Protein AF-A0AA35WEV6-F1 (afdb_monomer_lite)

Radius of gyration: 26.67 Å; chains: 1; bounding box: 93×48×96 Å

pLDDT: mean 71.71, std 19.69, range [25.55, 94.0]

InterPro domains:
  IPR029723 Integral membrane protein GPR137 [PTHR15146] (16-342)
  IPR060264 GPR137, N-terminal domain [PF27607] (20-272)

Sequence (350 aa):
MMEEATISPTANEKTVSIATVEPSIHLAVTGTVTFFVGLLFFLVYLQLCMVIYYGYRLLSYQTILLFDILLWAALRLTLYSFYFYHCCELVGRLSLFFTWLLVAFPSALQFITLGILVHYFGENLYRVYERRKEMSSLTPPYKRLMSYRVFGWLVWLGSILLYLLCNIVFSVLIHLNSLRDSDGNPNQYLVVLRVVTLDGLFLLMGITLAVCMFIMYATKLGKDVLEAHNLNKWKPVTFSCVLFLLFVSRAIYDLISVTITVVNKEEMHAYGFGSSWMATDMADYEFKRKYGYVSYLSILFLWEVIPTYAIVIFFRVAFPFSTCRKLSPVFKTKQQSSLQRLFYLAATRY

Structure (mmCIF, N/CA/C/O backbone):
data_AF-A0AA35WEV6-F1
#
_entry.id   AF-A0AA35WEV6-F1
#
loop_
_atom_site.group_PDB
_atom_site.id
_atom_site.type_symbol
_atom_site.label_atom_id
_atom_site.label_alt_id
_atom_site.label_comp_id
_atom_site.label_asym_id
_atom_site.label_entity_id
_atom_site.label_seq_id
_atom_site.pdbx_PDB_ins_code
_atom_site.Cartn_x
_atom_site.Cartn_y
_atom_site.Cartn_z
_atom_site.occupancy
_atom_site.B_iso_or_equiv
_atom_site.auth_seq_id
_atom_site.auth_comp_id
_atom_site.auth_asym_id
_atom_site.auth_atom_id
_atom_site.pdbx_PDB_model_num
ATOM 1 N N . MET A 1 1 ? 44.978 -33.305 -59.303 1.00 35.59 1 MET A N 1
ATOM 2 C CA . MET A 1 1 ? 45.733 -32.974 -58.083 1.00 35.59 1 MET A CA 1
ATOM 3 C C . MET A 1 1 ? 44.856 -32.024 -57.286 1.00 35.59 1 MET A C 1
ATOM 5 O O . MET A 1 1 ? 44.798 -30.875 -57.682 1.00 35.59 1 MET A O 1
ATOM 9 N N . MET A 1 2 ? 44.154 -32.578 -56.279 1.00 31.89 2 MET A N 1
ATOM 10 C CA . MET A 1 2 ? 43.525 -31.932 -55.102 1.00 31.89 2 MET A CA 1
ATOM 11 C C . MET A 1 2 ? 42.479 -30.817 -55.347 1.00 31.89 2 MET A C 1
ATOM 13 O O . MET A 1 2 ? 42.683 -29.959 -56.186 1.00 31.89 2 MET A O 1
ATOM 17 N N . GLU A 1 3 ? 41.358 -30.681 -54.640 1.00 31.42 3 GLU A N 1
ATOM 18 C CA . GLU A 1 3 ? 40.642 -31.467 -53.628 1.00 31.42 3 GLU A CA 1
ATOM 19 C C . GLU A 1 3 ? 39.240 -30.834 -53.487 1.00 31.42 3 GLU A C 1
ATOM 21 O O . GLU A 1 3 ? 39.007 -29.690 -53.878 1.00 31.42 3 GLU A O 1
ATOM 26 N N . GLU A 1 4 ? 38.312 -31.633 -52.989 1.00 30.20 4 GLU A N 1
ATOM 27 C CA . GLU A 1 4 ? 36.875 -31.431 -52.843 1.00 30.20 4 GLU A CA 1
ATOM 28 C C . GLU A 1 4 ? 36.516 -30.705 -51.526 1.00 30.20 4 GLU A C 1
ATOM 30 O O . GLU A 1 4 ? 37.273 -30.773 -50.565 1.00 30.20 4 GLU A O 1
ATOM 35 N N . ALA A 1 5 ? 35.315 -30.104 -51.478 1.00 32.62 5 ALA A N 1
ATOM 36 C CA . ALA A 1 5 ? 34.579 -29.635 -50.287 1.00 32.62 5 ALA A CA 1
ATOM 37 C C . ALA A 1 5 ? 35.212 -28.464 -49.486 1.00 32.62 5 ALA A C 1
ATOM 39 O O . ALA A 1 5 ? 36.390 -28.409 -49.185 1.00 32.62 5 ALA A O 1
ATOM 40 N N . THR A 1 6 ? 34.478 -27.466 -48.992 1.00 28.17 6 THR A N 1
ATOM 41 C CA . THR A 1 6 ? 33.331 -27.621 -48.095 1.00 28.17 6 THR A CA 1
ATOM 42 C C . THR A 1 6 ? 32.647 -26.259 -47.931 1.00 28.17 6 THR A C 1
ATOM 44 O O . THR A 1 6 ? 33.299 -25.242 -47.698 1.00 28.17 6 THR A O 1
ATOM 47 N N . ILE A 1 7 ? 31.320 -26.249 -48.015 1.00 39.28 7 ILE A N 1
ATOM 48 C CA . ILE A 1 7 ? 30.458 -25.145 -47.586 1.00 39.28 7 ILE A CA 1
ATOM 49 C C . ILE A 1 7 ? 30.602 -24.994 -46.064 1.00 39.28 7 ILE A C 1
ATOM 51 O O . ILE A 1 7 ? 30.355 -25.946 -45.330 1.00 39.28 7 ILE A O 1
ATOM 55 N N . SER A 1 8 ? 30.955 -23.803 -45.580 1.00 25.55 8 SER A N 1
ATOM 56 C CA . SER A 1 8 ? 30.796 -23.430 -44.170 1.00 25.55 8 SER A CA 1
ATOM 57 C C . SER A 1 8 ? 30.307 -21.982 -44.086 1.00 25.55 8 SER A C 1
ATOM 59 O O . SER A 1 8 ? 31.016 -21.082 -44.541 1.00 25.55 8 SER A O 1
ATOM 61 N N . PRO A 1 9 ? 29.102 -21.720 -43.546 1.00 31.45 9 PRO A N 1
ATOM 62 C CA . PRO A 1 9 ? 28.662 -20.368 -43.262 1.00 31.45 9 PRO A CA 1
ATOM 63 C C . PRO A 1 9 ? 29.363 -19.920 -41.979 1.00 31.45 9 PRO A C 1
ATOM 65 O O . PRO A 1 9 ? 29.042 -20.366 -40.876 1.00 31.45 9 PRO A O 1
ATOM 68 N N . THR A 1 10 ? 30.359 -19.048 -42.117 1.00 30.19 10 THR A N 1
ATOM 69 C CA . THR A 1 10 ? 30.996 -18.395 -40.976 1.00 30.19 10 THR A CA 1
ATOM 70 C C . THR A 1 10 ? 29.971 -17.537 -40.253 1.00 30.19 10 THR A C 1
ATOM 72 O O . THR A 1 10 ? 29.542 -16.490 -40.735 1.00 30.19 10 THR A O 1
ATOM 75 N N . ALA A 1 11 ? 29.592 -18.035 -39.081 1.00 34.47 11 ALA A N 1
ATOM 76 C CA . ALA A 1 11 ? 28.908 -17.343 -38.013 1.00 34.47 11 ALA A CA 1
ATOM 77 C C . ALA A 1 11 ? 29.430 -15.911 -37.846 1.00 34.47 11 ALA A C 1
ATOM 79 O O . ALA A 1 11 ? 30.555 -15.727 -37.397 1.00 34.47 11 ALA A O 1
ATOM 80 N N . ASN A 1 12 ? 28.609 -14.916 -38.185 1.00 30.72 12 ASN A N 1
ATOM 81 C CA . ASN A 1 12 ? 28.769 -13.534 -37.721 1.00 30.72 12 ASN A CA 1
ATOM 82 C C . ASN A 1 12 ? 27.459 -12.736 -37.809 1.00 30.72 12 ASN A C 1
ATOM 84 O O . ASN A 1 12 ? 27.444 -11.547 -38.100 1.00 30.72 12 ASN A O 1
ATOM 88 N N . GLU A 1 13 ? 26.348 -13.390 -37.476 1.00 31.03 13 GLU A N 1
ATOM 89 C CA . GLU A 1 13 ? 25.071 -12.723 -37.227 1.00 31.03 13 GLU A CA 1
ATOM 90 C C . GLU A 1 13 ? 24.552 -13.160 -35.851 1.00 31.03 13 GLU A C 1
ATOM 92 O O . GLU A 1 13 ? 23.531 -13.816 -35.689 1.00 31.03 13 GLU A O 1
ATOM 97 N N . LYS A 1 14 ? 25.335 -12.849 -34.811 1.00 29.33 14 LYS A N 1
ATOM 98 C CA . LYS A 1 14 ? 24.825 -12.759 -33.436 1.00 29.33 14 LYS A CA 1
ATOM 99 C C . LYS A 1 14 ? 24.388 -11.319 -33.176 1.00 29.33 14 LYS A C 1
ATOM 101 O O . LYS A 1 14 ? 24.824 -10.685 -32.219 1.00 29.33 14 LYS A O 1
ATOM 106 N N . THR A 1 15 ? 23.514 -10.795 -34.030 1.00 31.03 15 THR A N 1
ATOM 107 C CA . THR A 1 15 ? 22.539 -9.803 -33.587 1.00 31.03 15 THR A CA 1
ATOM 108 C C . THR A 1 15 ? 21.736 -10.491 -32.499 1.00 31.03 15 THR A C 1
ATOM 110 O O . THR A 1 15 ? 21.098 -11.520 -32.711 1.00 31.03 15 THR A O 1
ATOM 113 N N . VAL A 1 16 ? 21.890 -9.977 -31.285 1.00 36.75 16 VAL A N 1
ATOM 114 C CA . VAL A 1 16 ? 21.167 -10.386 -30.091 1.00 36.75 16 VAL A CA 1
ATOM 115 C C . VAL A 1 16 ? 19.680 -10.307 -30.416 1.00 36.75 16 VAL A C 1
ATOM 117 O O . VAL A 1 16 ? 19.068 -9.247 -30.331 1.00 36.75 16 VAL A O 1
ATOM 120 N N . SER A 1 17 ? 19.100 -11.431 -30.834 1.00 30.31 17 SER A N 1
ATOM 121 C CA . SER A 1 17 ? 17.662 -11.600 -30.898 1.00 30.31 17 SER A CA 1
ATOM 122 C C . SER A 1 17 ? 17.181 -11.454 -29.461 1.00 30.31 17 SER A C 1
ATOM 124 O O . SER A 1 17 ? 17.338 -12.381 -28.659 1.00 30.31 17 SER A O 1
ATOM 126 N N . ILE A 1 18 ? 16.675 -10.269 -29.111 1.00 41.50 18 ILE A N 1
ATOM 127 C CA . ILE A 1 18 ? 15.836 -10.063 -27.934 1.00 41.50 18 ILE A CA 1
ATOM 128 C C . ILE A 1 18 ? 14.749 -11.108 -28.085 1.00 41.50 18 ILE A C 1
ATOM 130 O O . ILE A 1 18 ? 13.901 -11.008 -28.969 1.00 41.50 18 ILE A O 1
ATOM 134 N N . ALA A 1 19 ? 14.897 -12.195 -27.339 1.00 39.53 19 ALA A N 1
ATOM 135 C CA . ALA A 1 19 ? 14.118 -13.385 -27.552 1.00 39.53 19 ALA A CA 1
ATOM 136 C C . ALA A 1 19 ? 12.686 -13.070 -27.130 1.00 39.53 19 ALA A C 1
ATOM 138 O O . ALA A 1 19 ? 12.348 -13.057 -25.949 1.00 39.53 19 ALA A O 1
ATOM 139 N N . THR A 1 20 ? 11.903 -12.714 -28.137 1.00 46.28 20 THR A N 1
ATOM 140 C CA . THR A 1 20 ? 10.554 -12.192 -28.039 1.00 46.28 20 THR A CA 1
ATOM 141 C C . THR A 1 20 ? 9.675 -13.351 -27.597 1.00 46.28 20 THR A C 1
ATOM 143 O O . THR A 1 20 ? 9.664 -14.401 -28.244 1.00 46.28 20 THR A O 1
ATOM 146 N N . VAL A 1 21 ? 8.985 -13.210 -26.464 1.00 56.47 21 VAL A N 1
ATOM 147 C CA . VAL A 1 21 ? 7.885 -14.126 -26.143 1.00 56.47 21 VAL A CA 1
ATOM 148 C C . VAL A 1 21 ? 6.875 -14.033 -27.280 1.00 56.47 21 VAL A C 1
ATOM 150 O O . VAL A 1 21 ? 6.709 -12.977 -27.894 1.00 56.47 21 VAL A O 1
ATOM 153 N N . GLU A 1 22 ? 6.184 -15.133 -27.545 1.00 68.31 22 GLU A N 1
ATOM 154 C CA . GLU A 1 22 ? 5.056 -15.136 -28.461 1.00 68.31 22 GLU A CA 1
ATOM 155 C C . GLU A 1 22 ? 4.065 -14.002 -28.094 1.00 68.31 22 GLU A C 1
ATOM 157 O O . GLU A 1 22 ? 3.650 -13.909 -26.930 1.00 68.31 22 GLU A O 1
ATOM 162 N N . PRO A 1 23 ? 3.674 -13.126 -29.043 1.00 67.25 23 PRO A N 1
ATOM 163 C CA . PRO A 1 23 ? 2.776 -11.994 -28.779 1.00 67.25 23 PRO A CA 1
ATOM 164 C C . PRO A 1 23 ? 1.441 -12.408 -28.142 1.00 67.25 23 PRO A C 1
ATOM 166 O O . PRO A 1 23 ? 0.829 -11.647 -27.392 1.00 67.25 23 PRO A O 1
ATOM 169 N N . SER A 1 24 ? 1.013 -13.645 -28.406 1.00 71.00 24 SER A N 1
ATOM 170 C CA . SER A 1 24 ? -0.162 -14.291 -27.818 1.00 71.00 24 SER A CA 1
ATOM 171 C C . SER A 1 24 ? -0.080 -14.387 -26.289 1.00 71.00 24 SER A C 1
ATOM 173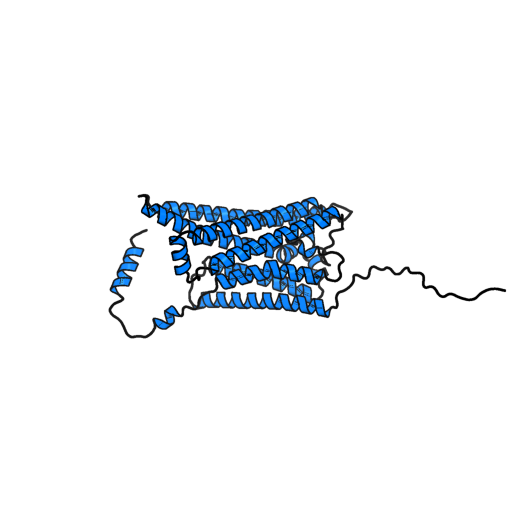 O O . SER A 1 24 ? -1.057 -14.089 -25.600 1.00 71.00 24 SER A O 1
ATOM 175 N N . ILE A 1 25 ? 1.086 -14.736 -25.739 1.00 75.12 25 ILE A N 1
ATOM 176 C CA . ILE A 1 25 ? 1.302 -14.891 -24.293 1.00 75.12 25 ILE A CA 1
ATOM 177 C C . ILE A 1 25 ? 1.315 -13.523 -23.607 1.00 75.12 25 ILE A C 1
ATOM 179 O O . ILE A 1 25 ? 0.688 -13.366 -22.561 1.00 75.12 25 ILE A O 1
ATOM 183 N N . HIS A 1 26 ? 1.965 -12.519 -24.208 1.00 73.31 26 HIS A N 1
ATOM 184 C CA . HIS A 1 26 ? 1.917 -11.141 -23.705 1.00 73.31 26 HIS A CA 1
ATOM 185 C C . HIS A 1 26 ? 0.474 -10.656 -23.577 1.00 73.31 26 HIS A C 1
ATOM 187 O O . HIS A 1 26 ? 0.052 -10.238 -22.500 1.00 73.31 26 HIS A O 1
ATOM 193 N N . LEU A 1 27 ? -0.304 -10.785 -24.654 1.00 78.50 27 LEU A N 1
ATOM 194 C CA . LEU A 1 27 ? -1.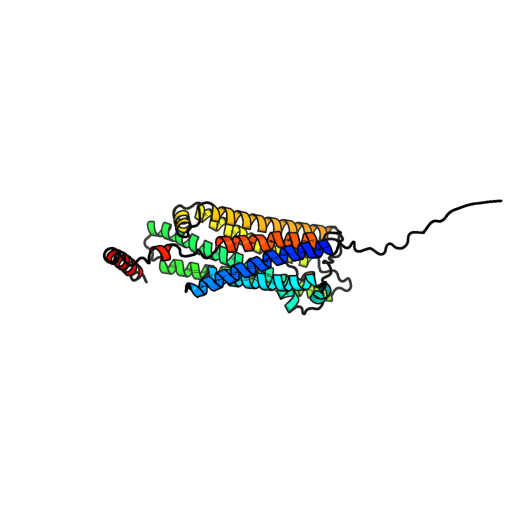694 -10.346 -24.680 1.00 78.50 27 LEU A CA 1
ATOM 195 C C . LEU A 1 27 ? -2.551 -11.081 -23.641 1.00 78.50 27 LEU A C 1
ATOM 197 O O . LEU A 1 27 ? -3.368 -10.455 -22.965 1.00 78.50 27 LEU A O 1
ATOM 201 N N . ALA A 1 28 ? -2.355 -12.393 -23.486 1.00 82.31 28 ALA A N 1
ATOM 202 C CA . ALA A 1 28 ? -3.105 -13.202 -22.530 1.00 82.31 28 ALA A CA 1
ATOM 203 C C . ALA A 1 28 ? -2.825 -12.798 -21.073 1.00 82.31 28 ALA A C 1
ATOM 205 O O . ALA A 1 28 ? -3.759 -12.671 -20.274 1.00 82.31 28 ALA A O 1
ATOM 206 N N . VAL A 1 29 ? -1.559 -12.560 -20.719 1.00 80.44 29 VAL A N 1
ATOM 207 C CA . VAL A 1 29 ? -1.166 -12.181 -19.352 1.00 80.44 29 VAL A CA 1
ATOM 208 C C . VAL A 1 29 ? -1.663 -10.772 -19.023 1.00 80.44 29 VAL A C 1
ATOM 210 O O . VAL A 1 29 ? -2.328 -10.584 -18.002 1.00 80.44 29 VAL A O 1
ATOM 213 N N . THR A 1 30 ? -1.448 -9.799 -19.912 1.00 82.12 30 THR A N 1
ATOM 214 C CA . THR A 1 30 ? -1.948 -8.424 -19.735 1.00 82.12 30 THR A CA 1
ATOM 215 C C . THR A 1 30 ? -3.473 -8.388 -19.700 1.00 82.12 30 THR A C 1
ATOM 217 O O . THR A 1 30 ? -4.051 -7.722 -18.841 1.00 82.12 30 THR A O 1
ATOM 220 N N . GLY A 1 31 ? -4.135 -9.161 -20.568 1.00 85.81 31 GLY A N 1
ATOM 221 C CA . GLY A 1 31 ? -5.584 -9.377 -20.575 1.00 85.81 31 GLY A CA 1
ATOM 222 C C . GLY A 1 31 ? -6.110 -9.864 -19.233 1.00 85.81 31 GLY A C 1
ATOM 223 O O . GLY A 1 31 ? -7.046 -9.285 -18.683 1.00 85.81 31 GLY A O 1
ATOM 224 N N . THR A 1 32 ? -5.466 -10.884 -18.671 1.00 87.31 32 THR A N 1
ATOM 225 C CA . THR A 1 32 ? -5.867 -11.487 -17.396 1.00 87.31 32 THR A CA 1
ATOM 226 C C . THR A 1 32 ? -5.728 -10.499 -16.239 1.00 87.31 32 THR A C 1
ATOM 228 O O . THR A 1 32 ? -6.684 -10.291 -15.490 1.00 87.31 32 THR A O 1
ATOM 231 N N . VAL A 1 33 ? -4.575 -9.836 -16.103 1.00 85.31 33 VAL A N 1
ATOM 232 C CA . VAL A 1 33 ? -4.348 -8.858 -15.022 1.00 85.31 33 VAL A CA 1
ATOM 233 C C . VAL A 1 33 ? -5.293 -7.661 -15.160 1.00 85.31 33 VAL A C 1
ATOM 235 O O . VAL A 1 33 ? -5.910 -7.244 -14.179 1.00 85.31 33 VAL A O 1
ATOM 238 N N . THR A 1 34 ? -5.488 -7.160 -16.382 1.00 89.75 34 THR A N 1
ATOM 239 C CA . THR A 1 34 ? -6.430 -6.065 -16.665 1.00 89.75 34 THR A CA 1
ATOM 240 C C . THR A 1 34 ? -7.859 -6.453 -16.313 1.00 89.75 34 THR A C 1
ATOM 242 O O . THR A 1 34 ? -8.574 -5.650 -15.719 1.00 89.75 34 THR A O 1
ATOM 245 N N . PHE A 1 35 ? -8.277 -7.684 -16.618 1.00 91.69 35 PHE A N 1
ATOM 246 C CA . PHE A 1 35 ? -9.598 -8.182 -16.247 1.00 91.69 35 PHE A CA 1
ATOM 247 C C . PHE A 1 35 ? -9.801 -8.177 -14.729 1.00 91.69 35 PHE A C 1
ATOM 249 O O . PHE A 1 35 ? -10.819 -7.672 -14.257 1.00 91.69 35 PHE A O 1
ATOM 256 N N . PHE A 1 36 ? -8.836 -8.675 -13.949 1.00 91.88 36 PHE A N 1
ATOM 257 C CA . PHE A 1 36 ? -8.938 -8.658 -12.487 1.00 91.88 36 PHE A CA 1
ATOM 258 C C . PHE A 1 36 ? -8.950 -7.234 -11.920 1.00 91.88 36 PHE A C 1
ATOM 260 O O . PHE A 1 36 ? -9.779 -6.926 -11.069 1.00 91.88 36 PHE A O 1
ATOM 267 N N . VAL A 1 37 ? -8.103 -6.325 -12.406 1.00 90.94 37 VAL A N 1
ATOM 268 C CA . VAL A 1 37 ? -8.141 -4.927 -11.938 1.00 90.94 37 VAL A CA 1
ATOM 269 C C . VAL A 1 37 ? -9.432 -4.221 -12.374 1.00 90.94 37 VAL A C 1
ATOM 271 O O . VAL A 1 37 ? -10.013 -3.470 -11.593 1.00 90.94 37 VAL A O 1
ATOM 274 N N . GLY A 1 38 ? -9.945 -4.509 -13.570 1.00 92.62 38 GLY A N 1
ATOM 275 C CA . GLY A 1 38 ? -11.227 -3.995 -14.058 1.00 92.62 38 GLY A CA 1
ATOM 276 C C . GLY A 1 38 ? -12.412 -4.505 -13.241 1.00 92.62 38 GLY A C 1
ATOM 277 O O . GLY A 1 38 ? -13.297 -3.733 -12.869 1.00 92.62 38 GLY A O 1
ATOM 278 N N . LEU A 1 39 ? -12.403 -5.790 -12.885 1.00 93.69 39 LEU A N 1
ATOM 279 C CA . LEU A 1 39 ? -13.393 -6.381 -11.992 1.00 93.69 39 LEU A CA 1
ATOM 280 C C . LEU A 1 39 ? -13.335 -5.729 -10.607 1.00 93.69 39 LEU A C 1
ATOM 282 O O . LEU A 1 39 ? -14.380 -5.396 -10.050 1.00 93.69 39 LEU A O 1
ATOM 286 N N . LEU A 1 40 ? -12.139 -5.505 -10.059 1.00 92.00 40 LEU A N 1
ATOM 287 C CA . LEU A 1 40 ? -11.961 -4.796 -8.792 1.00 92.00 40 LEU A CA 1
ATOM 288 C C . LEU A 1 40 ? -12.528 -3.374 -8.859 1.00 92.00 40 LEU A C 1
ATOM 290 O O . LEU A 1 40 ? -13.299 -2.991 -7.979 1.00 92.00 40 LEU A O 1
ATOM 294 N N . PHE A 1 41 ? -12.192 -2.622 -9.911 1.00 93.44 41 PHE A N 1
ATOM 295 C CA . PHE A 1 41 ? -12.706 -1.273 -10.148 1.00 93.44 41 PHE A CA 1
ATOM 296 C C . PHE A 1 41 ? -14.236 -1.267 -10.146 1.00 93.44 41 PHE A C 1
ATOM 298 O O . PHE A 1 41 ? -14.857 -0.489 -9.424 1.00 93.44 41 PHE A O 1
ATOM 305 N N . PHE A 1 42 ? -14.850 -2.190 -10.889 1.00 92.81 42 PHE A N 1
ATOM 306 C CA . PHE A 1 42 ? -16.301 -2.324 -10.949 1.00 92.81 42 PHE A CA 1
ATOM 307 C C . PHE A 1 42 ? -16.914 -2.679 -9.586 1.00 92.81 42 PHE A C 1
ATOM 309 O O . PHE A 1 42 ? -17.895 -2.063 -9.171 1.00 92.81 42 PHE A O 1
ATOM 316 N N . LEU A 1 43 ? -16.328 -3.628 -8.850 1.00 90.69 43 LEU A N 1
ATOM 317 C CA . LEU A 1 43 ? -16.806 -4.017 -7.519 1.00 90.69 43 LEU A CA 1
ATOM 318 C C . LEU A 1 43 ? -16.747 -2.853 -6.524 1.00 90.69 43 LEU A C 1
ATOM 320 O O . LEU A 1 43 ? -17.703 -2.639 -5.778 1.00 90.69 43 LEU A O 1
ATOM 324 N N . VAL A 1 44 ? -15.650 -2.097 -6.510 1.00 91.12 44 VAL A N 1
ATOM 325 C CA . VAL A 1 44 ? -15.472 -0.931 -5.632 1.00 91.12 44 VAL A CA 1
ATOM 326 C C . VAL A 1 44 ? -16.422 0.196 -6.028 1.00 91.12 44 VAL A C 1
ATOM 328 O O . VAL A 1 44 ? -17.066 0.786 -5.159 1.00 91.12 44 VAL A O 1
ATOM 331 N N . TYR A 1 45 ? -16.591 0.439 -7.328 1.00 90.75 45 TYR A N 1
ATOM 332 C CA . TYR A 1 45 ? -17.562 1.397 -7.847 1.00 90.75 45 TYR A CA 1
ATOM 333 C C . TYR A 1 45 ? -18.991 1.054 -7.401 1.00 90.75 45 TYR A C 1
ATOM 335 O O . TYR A 1 45 ? -19.685 1.904 -6.845 1.00 90.75 45 TYR A O 1
ATOM 343 N N . LEU A 1 46 ? -19.408 -0.211 -7.529 1.00 89.62 46 LEU A N 1
ATOM 344 C CA . LEU A 1 46 ? -20.706 -0.667 -7.025 1.00 89.62 46 LEU A CA 1
ATOM 345 C C . LEU A 1 46 ? -20.845 -0.473 -5.509 1.00 89.62 46 LEU A C 1
ATOM 347 O O . LEU A 1 46 ? -21.906 -0.056 -5.043 1.00 89.62 46 LEU A O 1
ATOM 351 N N . GLN A 1 47 ? -19.795 -0.752 -4.728 1.00 87.88 47 GLN A N 1
ATOM 352 C CA . GLN A 1 47 ? -19.812 -0.513 -3.281 1.00 87.88 47 GLN A CA 1
ATOM 353 C C . GLN A 1 47 ? -19.993 0.976 -2.950 1.00 87.88 47 GLN A C 1
ATOM 355 O O . GLN A 1 47 ? -20.777 1.302 -2.060 1.00 87.88 47 GLN A O 1
ATOM 360 N N . LEU A 1 48 ? -19.342 1.881 -3.684 1.00 87.12 48 LEU A N 1
ATOM 361 C CA . LEU A 1 48 ? -19.518 3.331 -3.539 1.00 87.12 48 LEU A CA 1
ATOM 362 C C . LEU A 1 48 ? -20.936 3.783 -3.920 1.00 87.12 48 LEU A C 1
ATOM 364 O O . LEU A 1 48 ? -21.546 4.566 -3.190 1.00 87.12 48 LEU A O 1
ATOM 368 N N . CYS A 1 49 ? -21.515 3.239 -4.994 1.00 85.69 49 CYS A N 1
ATOM 369 C CA . CYS A 1 49 ? -22.918 3.484 -5.338 1.00 85.69 49 CYS A CA 1
ATOM 370 C C . CYS A 1 49 ? -23.862 3.034 -4.213 1.00 85.69 49 CYS A C 1
ATOM 372 O O . CYS A 1 49 ? -24.791 3.760 -3.862 1.00 85.69 49 CYS A O 1
ATOM 374 N N . MET A 1 50 ? -23.602 1.873 -3.599 1.00 82.31 50 MET A N 1
ATOM 375 C CA . MET A 1 50 ? -24.369 1.400 -2.441 1.00 82.31 50 MET A CA 1
ATOM 376 C C . MET A 1 50 ? -24.225 2.322 -1.225 1.00 82.31 50 MET A C 1
ATOM 378 O O . MET A 1 50 ? -25.206 2.542 -0.520 1.00 82.31 50 MET A O 1
ATOM 382 N N . VAL A 1 51 ? -23.039 2.889 -0.978 1.00 83.50 51 VAL A N 1
ATOM 383 C CA . VAL A 1 51 ? -22.822 3.865 0.107 1.00 83.50 51 VAL A CA 1
ATOM 384 C C . VAL A 1 51 ? -23.741 5.076 -0.057 1.00 83.50 51 VAL A C 1
ATOM 386 O O . VAL A 1 51 ? -24.390 5.478 0.910 1.00 83.50 51 VAL A O 1
ATOM 389 N N . ILE A 1 52 ? -23.830 5.616 -1.275 1.00 83.00 52 ILE A N 1
ATOM 390 C CA . ILE A 1 52 ? -24.698 6.756 -1.599 1.00 83.00 52 ILE A CA 1
ATOM 391 C C . ILE A 1 52 ? -26.172 6.351 -1.491 1.00 83.00 52 ILE A C 1
ATOM 393 O O . ILE A 1 52 ? -26.951 7.039 -0.833 1.00 83.00 52 ILE A O 1
ATOM 397 N N . TYR A 1 53 ? -26.550 5.213 -2.080 1.00 82.31 53 TYR A N 1
ATOM 398 C CA . TYR A 1 53 ? -27.936 4.739 -2.111 1.00 82.31 53 TYR A CA 1
ATOM 399 C C . TYR A 1 53 ? -28.508 4.459 -0.713 1.00 82.31 53 TYR A C 1
ATOM 401 O O . TYR A 1 53 ? -29.643 4.826 -0.422 1.00 82.31 53 TYR A O 1
ATOM 409 N N . TYR A 1 54 ? -27.724 3.850 0.180 1.00 78.50 54 TYR A N 1
ATOM 410 C CA . TYR A 1 54 ? -28.151 3.566 1.556 1.00 78.50 54 TYR A CA 1
ATOM 411 C C . TYR A 1 54 ? -27.990 4.755 2.515 1.00 78.50 54 TYR A C 1
ATOM 413 O O . TYR A 1 54 ? -28.281 4.614 3.704 1.00 78.50 54 TYR A O 1
ATOM 421 N N . GLY A 1 55 ? -27.528 5.914 2.035 1.00 69.69 55 GLY A N 1
ATOM 422 C CA . GLY A 1 55 ? -27.352 7.111 2.860 1.00 69.69 55 GLY A CA 1
ATOM 423 C C . GLY A 1 55 ? -26.296 6.950 3.957 1.00 69.69 55 GLY A C 1
ATOM 424 O O . GLY A 1 55 ? -26.407 7.560 5.023 1.00 69.69 55 GLY A O 1
ATOM 425 N N . TYR A 1 56 ? -25.279 6.111 3.734 1.00 74.69 56 TYR A N 1
ATOM 426 C CA . TYR A 1 56 ? -24.155 6.003 4.662 1.00 74.69 56 TYR A CA 1
ATOM 427 C C . TYR A 1 56 ? -23.344 7.308 4.677 1.00 74.69 56 TYR A C 1
ATOM 429 O O . TYR A 1 56 ? -23.310 8.065 3.706 1.00 74.69 56 TYR A O 1
ATOM 437 N N . ARG A 1 57 ? -22.659 7.589 5.794 1.00 73.25 57 ARG A N 1
ATOM 438 C CA . ARG A 1 57 ? -21.797 8.777 5.897 1.00 73.25 57 ARG A CA 1
ATOM 439 C C . ARG A 1 57 ? -20.662 8.696 4.875 1.00 73.25 57 ARG A C 1
ATOM 441 O O . ARG A 1 57 ? -19.875 7.754 4.907 1.00 73.25 57 ARG A O 1
ATOM 448 N N . LEU A 1 58 ? -20.551 9.729 4.039 1.00 69.50 58 LEU A N 1
ATOM 449 C CA . LEU A 1 58 ? -19.566 9.817 2.955 1.00 69.50 58 LEU A CA 1
ATOM 450 C C . LEU A 1 58 ? -18.112 9.924 3.443 1.00 69.50 58 LEU A C 1
ATOM 452 O O . LEU A 1 58 ? -17.203 9.529 2.721 1.00 69.50 58 LEU A O 1
ATOM 456 N N . LEU A 1 59 ? -17.882 10.417 4.665 1.00 72.94 59 LEU A N 1
ATOM 457 C CA . LEU A 1 59 ? -16.555 10.558 5.280 1.00 72.94 59 LEU A CA 1
ATOM 458 C C . LEU A 1 59 ? -16.371 9.541 6.415 1.00 72.94 59 LEU A C 1
ATOM 460 O O . LEU A 1 59 ? -16.401 9.880 7.598 1.00 72.94 59 LEU A O 1
ATOM 464 N N . SER A 1 60 ? -16.230 8.271 6.046 1.00 82.25 60 SER A N 1
ATOM 465 C CA . SER A 1 60 ? -15.894 7.154 6.933 1.00 82.25 60 SER A CA 1
ATOM 466 C C . SER A 1 60 ? -14.541 6.567 6.523 1.00 82.25 60 SER A C 1
ATOM 468 O O . SER A 1 60 ? -14.157 6.666 5.360 1.00 82.25 60 SER A O 1
ATOM 470 N N . TYR A 1 61 ? -13.833 5.890 7.434 1.00 81.31 61 TYR A N 1
ATOM 471 C CA . TYR A 1 61 ? -12.596 5.167 7.091 1.00 81.31 61 TYR A CA 1
ATOM 472 C C . TYR A 1 61 ? -12.804 4.201 5.915 1.00 81.31 61 TYR A C 1
ATOM 474 O O . TYR A 1 61 ? -11.961 4.097 5.032 1.00 81.31 61 TYR A O 1
ATOM 482 N N . GLN A 1 62 ? -13.971 3.554 5.869 1.00 84.44 62 GLN A N 1
ATOM 483 C CA . GLN A 1 62 ? -14.348 2.641 4.795 1.00 84.44 62 GLN A CA 1
ATOM 484 C C . GLN A 1 62 ? -14.502 3.345 3.440 1.00 84.44 62 GLN A C 1
ATOM 486 O O . GLN A 1 62 ? -14.061 2.814 2.429 1.00 84.44 62 GLN A O 1
ATOM 491 N N . THR A 1 63 ? -15.128 4.523 3.392 1.00 86.12 63 THR A N 1
ATOM 492 C CA . THR A 1 63 ? -15.368 5.226 2.123 1.00 86.12 63 THR A CA 1
ATOM 493 C C . THR A 1 63 ? -14.087 5.838 1.579 1.00 86.12 63 THR A C 1
ATOM 495 O O . THR A 1 63 ? -13.841 5.730 0.384 1.00 86.12 63 THR A O 1
ATOM 498 N N . ILE A 1 64 ? -13.241 6.402 2.449 1.00 89.25 64 ILE A N 1
ATOM 499 C CA . ILE A 1 64 ? -11.914 6.913 2.076 1.00 89.25 64 ILE A CA 1
ATOM 500 C C . ILE A 1 64 ? -11.066 5.781 1.486 1.00 89.25 64 ILE A C 1
ATOM 502 O O . ILE A 1 64 ? -10.490 5.951 0.418 1.00 89.25 64 ILE A O 1
ATOM 506 N N . LEU A 1 65 ? -11.060 4.610 2.130 1.00 89.62 65 LEU A N 1
ATOM 507 C CA . LEU A 1 65 ? -10.362 3.426 1.632 1.00 89.62 65 LEU A CA 1
ATOM 508 C C . LEU A 1 65 ? -10.901 2.971 0.264 1.00 89.62 65 LEU A C 1
ATOM 510 O O . LEU A 1 65 ? -10.122 2.643 -0.623 1.00 89.62 65 LEU A O 1
ATOM 514 N N . LEU A 1 66 ? -12.223 2.973 0.057 1.00 90.12 66 LEU A N 1
ATOM 515 C CA . LEU A 1 66 ? -12.805 2.613 -1.242 1.00 90.12 66 LEU A CA 1
ATOM 516 C C . LEU A 1 66 ? -12.446 3.618 -2.343 1.00 90.12 66 LEU A C 1
ATOM 518 O O . LEU A 1 66 ? -12.173 3.202 -3.465 1.00 90.12 66 LEU A O 1
ATOM 522 N N . PHE A 1 67 ? -12.416 4.918 -2.042 1.00 91.56 67 PHE A N 1
ATOM 523 C CA . PHE A 1 67 ? -11.959 5.932 -2.996 1.00 91.56 67 PHE A CA 1
ATOM 524 C C . PHE A 1 67 ? -10.476 5.772 -3.346 1.00 91.56 67 PHE A C 1
ATOM 526 O O . PHE A 1 67 ? -10.127 5.867 -4.520 1.00 91.56 67 PHE A O 1
ATOM 533 N N . ASP A 1 68 ? -9.627 5.492 -2.357 1.00 92.38 68 ASP A N 1
ATOM 534 C CA . ASP A 1 68 ? -8.194 5.245 -2.552 1.00 92.38 6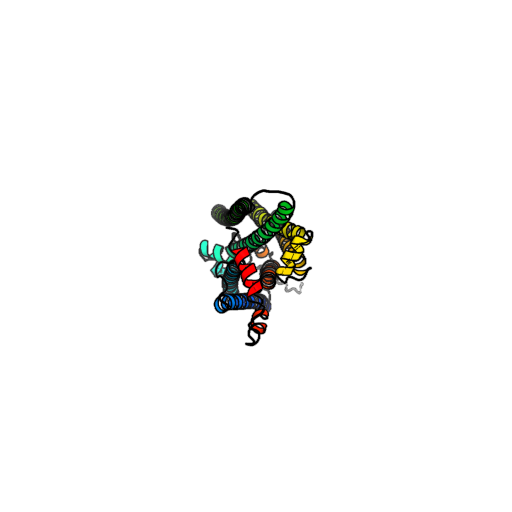8 ASP A CA 1
ATOM 535 C C . ASP A 1 68 ? -7.951 4.039 -3.475 1.00 92.38 68 ASP A C 1
ATOM 537 O O . ASP A 1 68 ? -7.241 4.143 -4.475 1.00 92.38 68 ASP A O 1
ATOM 541 N N . ILE A 1 69 ? -8.652 2.926 -3.230 1.00 92.62 69 ILE A N 1
ATOM 542 C CA . ILE A 1 69 ? -8.580 1.728 -4.079 1.00 92.62 69 ILE A CA 1
ATOM 543 C C . ILE A 1 69 ? -9.146 1.986 -5.481 1.00 92.62 69 ILE A C 1
ATOM 545 O O . ILE A 1 69 ? -8.606 1.473 -6.463 1.00 92.62 69 ILE A O 1
ATOM 549 N N . LEU A 1 70 ? -10.220 2.772 -5.607 1.00 93.88 70 LEU A N 1
ATOM 550 C CA . LEU A 1 70 ? -10.775 3.135 -6.913 1.00 93.88 70 LEU A CA 1
ATOM 551 C C . LEU A 1 70 ? -9.760 3.941 -7.734 1.00 93.88 70 LEU A C 1
ATOM 553 O O . LEU A 1 70 ? -9.581 3.669 -8.921 1.00 93.88 70 LEU A O 1
ATOM 557 N N . LEU A 1 71 ? -9.081 4.901 -7.097 1.00 93.75 71 LEU A N 1
ATOM 558 C CA . LEU A 1 71 ? -8.023 5.694 -7.720 1.00 93.75 71 LEU A CA 1
ATOM 559 C C . LEU A 1 71 ? -6.836 4.811 -8.124 1.00 93.75 71 LEU A C 1
ATOM 561 O O . LEU A 1 71 ? -6.358 4.911 -9.253 1.00 93.75 71 LEU A O 1
ATOM 565 N N . TRP A 1 72 ? -6.413 3.902 -7.244 1.00 94.00 72 TRP A N 1
ATOM 566 C CA . TRP A 1 72 ? -5.358 2.930 -7.533 1.00 94.00 72 TRP A CA 1
ATOM 567 C C . TRP A 1 72 ? -5.705 2.065 -8.752 1.00 94.00 72 TRP A C 1
ATOM 569 O O . TRP A 1 72 ? -4.907 1.947 -9.685 1.00 94.00 72 TRP A O 1
ATOM 579 N N . ALA A 1 73 ? -6.924 1.524 -8.796 1.00 93.44 73 ALA A N 1
ATOM 580 C CA . ALA A 1 73 ? -7.384 0.692 -9.901 1.00 93.44 73 ALA A CA 1
ATOM 581 C C . ALA A 1 73 ? -7.485 1.484 -11.216 1.00 93.44 73 ALA A C 1
ATOM 583 O O . ALA A 1 73 ? -7.099 0.972 -12.265 1.00 93.44 73 ALA A O 1
ATOM 584 N N . ALA A 1 74 ? -7.939 2.742 -11.174 1.00 93.12 74 ALA A N 1
ATOM 585 C CA . ALA A 1 74 ? -8.001 3.610 -12.351 1.00 93.12 74 ALA A CA 1
ATOM 586 C C . ALA A 1 74 ? -6.609 3.877 -12.952 1.00 93.12 74 ALA A C 1
ATOM 588 O O . ALA A 1 74 ? -6.429 3.794 -14.170 1.00 93.12 74 ALA A O 1
ATOM 589 N N . LEU A 1 75 ? -5.613 4.152 -12.106 1.00 90.75 75 LEU A N 1
ATOM 590 C CA . LEU A 1 75 ? -4.232 4.376 -12.543 1.00 90.75 75 LEU A CA 1
ATOM 591 C C . LEU A 1 75 ? -3.621 3.115 -13.154 1.00 90.75 75 LEU A C 1
ATOM 593 O O . LEU A 1 75 ? -3.031 3.187 -14.231 1.00 90.75 75 LEU A O 1
ATOM 597 N N . ARG A 1 76 ? -3.822 1.949 -12.527 1.00 88.25 76 ARG A N 1
ATOM 598 C CA . ARG A 1 76 ? -3.342 0.666 -13.060 1.00 88.25 76 ARG A CA 1
ATOM 599 C C . ARG A 1 76 ? -4.013 0.294 -14.379 1.00 88.25 76 ARG A C 1
ATOM 601 O O . ARG A 1 76 ? -3.314 -0.091 -15.308 1.00 88.25 76 ARG A O 1
ATOM 608 N N . LEU A 1 77 ? -5.327 0.485 -14.518 1.00 90.25 77 LEU A N 1
ATOM 609 C CA . LEU A 1 77 ? -6.019 0.286 -15.800 1.00 90.25 77 LEU A CA 1
ATOM 610 C C . LEU A 1 77 ? -5.489 1.218 -16.893 1.00 90.25 77 LEU A C 1
ATOM 612 O O . LEU A 1 77 ? -5.327 0.794 -18.036 1.00 90.25 77 LEU A O 1
ATOM 616 N N . THR A 1 78 ? -5.181 2.467 -16.541 1.00 88.69 78 THR A N 1
ATOM 617 C CA . THR A 1 78 ? -4.586 3.430 -17.478 1.00 88.69 78 THR A CA 1
ATOM 618 C C . THR A 1 78 ? -3.198 2.970 -17.922 1.00 88.69 78 THR A C 1
ATOM 620 O O . THR A 1 78 ? -2.916 2.951 -19.118 1.00 88.69 78 THR A O 1
ATOM 623 N N . LEU A 1 79 ? -2.359 2.520 -16.982 1.00 82.50 79 LEU A N 1
ATOM 624 C CA . LEU A 1 79 ? -1.045 1.948 -17.280 1.00 82.50 79 LEU A CA 1
ATOM 625 C C . LEU A 1 79 ? -1.162 0.705 -18.180 1.00 82.50 79 LEU A C 1
ATOM 627 O O . LEU A 1 79 ? -0.449 0.593 -19.174 1.00 82.50 79 LEU A O 1
ATOM 631 N N . TYR A 1 80 ? -2.096 -0.203 -17.888 1.00 81.81 80 TYR A N 1
ATOM 632 C CA . TYR A 1 80 ? -2.280 -1.426 -18.673 1.00 81.81 80 TYR A CA 1
ATOM 633 C C . TYR A 1 80 ? -2.827 -1.177 -20.074 1.00 81.81 80 TYR A C 1
ATOM 635 O O . TYR A 1 80 ? -2.455 -1.888 -21.005 1.00 81.81 80 TYR A O 1
ATOM 643 N N . SER A 1 81 ? -3.640 -0.136 -20.257 1.00 82.38 81 SER A N 1
ATOM 644 C CA . SER A 1 81 ? -4.067 0.310 -21.586 1.00 82.38 81 SER A CA 1
ATOM 645 C C . SER A 1 81 ? -2.866 0.634 -22.486 1.00 82.38 81 SER A C 1
ATOM 647 O O . SER A 1 81 ? -2.839 0.234 -23.652 1.00 82.38 81 SER A O 1
ATOM 649 N N . PHE A 1 82 ? -1.819 1.264 -21.934 1.00 75.88 82 PHE A N 1
ATOM 650 C CA . PHE A 1 82 ? -0.581 1.528 -22.675 1.00 75.88 82 PHE A CA 1
ATOM 651 C C . PHE A 1 82 ? 0.199 0.252 -23.029 1.00 75.88 82 PHE A C 1
ATOM 653 O O . PHE A 1 82 ? 0.843 0.220 -24.080 1.00 75.88 82 PHE A O 1
ATOM 660 N N . TYR A 1 83 ? 0.103 -0.813 -22.222 1.00 71.44 83 TYR A N 1
ATOM 661 C CA . TYR A 1 83 ? 0.737 -2.098 -22.536 1.00 71.44 83 TYR A CA 1
ATOM 662 C C . TYR A 1 83 ? 0.099 -2.811 -23.739 1.00 71.44 83 TYR A C 1
ATOM 664 O O . TYR A 1 83 ? 0.821 -3.438 -24.510 1.00 71.44 83 TYR A O 1
ATOM 672 N N . PHE A 1 84 ? -1.220 -2.707 -23.947 1.00 70.69 84 PHE A N 1
ATOM 673 C CA . PHE A 1 84 ? -1.892 -3.391 -25.067 1.00 70.69 84 PHE A CA 1
ATOM 674 C C . PHE A 1 84 ? -1.443 -2.893 -26.443 1.00 70.69 84 PHE A C 1
ATOM 676 O O . PHE A 1 84 ? -1.305 -3.680 -27.379 1.00 70.69 84 PHE A O 1
ATOM 683 N N . TYR A 1 85 ? -1.184 -1.594 -26.573 1.00 62.53 85 TYR A N 1
ATOM 684 C CA . TYR A 1 85 ? -0.838 -0.983 -27.857 1.00 62.53 85 TYR A CA 1
ATOM 685 C C . TYR A 1 85 ? 0.656 -1.046 -28.197 1.00 62.53 85 TYR A C 1
ATOM 687 O O . TYR A 1 85 ? 1.092 -0.371 -29.124 1.00 62.53 85 TYR A O 1
ATOM 695 N N . HIS A 1 86 ? 1.456 -1.832 -27.461 1.00 57.41 86 HIS A N 1
ATOM 696 C CA . HIS A 1 86 ? 2.923 -1.852 -27.592 1.00 57.41 86 HIS A CA 1
ATOM 697 C C . HIS A 1 86 ? 3.548 -0.445 -27.465 1.00 57.41 86 HIS A C 1
ATOM 699 O O . HIS A 1 86 ? 4.684 -0.211 -27.866 1.00 57.41 86 HIS A O 1
ATOM 705 N N . CYS A 1 87 ? 2.828 0.505 -26.855 1.00 52.81 87 CYS A N 1
ATOM 706 C CA . CYS A 1 87 ? 3.266 1.881 -26.635 1.00 52.81 87 CYS A CA 1
ATOM 707 C C . CYS A 1 87 ? 4.190 1.997 -25.413 1.00 52.81 87 CYS A C 1
ATOM 709 O O . CYS A 1 87 ? 4.194 3.026 -24.737 1.00 52.81 87 CYS A O 1
ATOM 711 N N . CYS A 1 88 ? 4.978 0.962 -25.116 1.00 55.88 88 CYS A N 1
ATOM 712 C CA . CYS A 1 88 ? 5.927 0.975 -24.006 1.00 55.88 88 CYS A CA 1
ATOM 713 C C . CYS A 1 88 ? 6.929 2.135 -24.148 1.00 55.88 88 CYS A C 1
ATOM 715 O O . CYS A 1 88 ? 7.218 2.850 -23.190 1.00 55.88 88 CYS A O 1
ATOM 717 N N . GLU A 1 89 ? 7.337 2.431 -25.386 1.00 52.22 89 GLU A N 1
ATOM 718 C CA . GLU A 1 89 ? 8.172 3.593 -25.703 1.00 52.22 89 GLU A CA 1
ATOM 719 C C . GLU A 1 89 ? 7.491 4.934 -25.400 1.00 52.22 89 GLU A C 1
ATOM 721 O O . GLU A 1 89 ? 8.166 5.911 -25.074 1.00 52.22 89 GLU A O 1
ATOM 726 N N . LEU A 1 90 ? 6.157 5.006 -25.488 1.00 52.94 90 LEU A N 1
ATOM 727 C CA . LEU A 1 90 ? 5.424 6.248 -25.268 1.00 52.94 90 LEU A CA 1
ATOM 728 C C . LEU A 1 90 ? 5.502 6.661 -23.800 1.00 52.94 90 LEU A C 1
ATOM 730 O O . LEU A 1 90 ? 5.758 7.826 -23.532 1.00 52.94 90 LEU A O 1
ATOM 734 N N . VAL A 1 91 ? 5.400 5.720 -22.858 1.00 55.00 91 VAL A N 1
ATOM 735 C CA . VAL A 1 91 ? 5.575 5.983 -21.415 1.00 55.00 91 VAL A CA 1
ATOM 736 C C . VAL A 1 91 ? 6.984 6.472 -21.083 1.00 55.00 91 VAL A C 1
ATOM 738 O O . VAL A 1 91 ? 7.141 7.303 -20.192 1.00 55.00 91 VAL A O 1
ATOM 741 N N . GLY A 1 92 ? 8.000 6.049 -21.840 1.00 56.88 92 GLY A N 1
ATOM 742 C CA . GLY A 1 92 ? 9.344 6.632 -21.757 1.00 56.88 92 GLY A CA 1
ATOM 743 C C . GLY A 1 92 ? 9.414 8.098 -22.216 1.00 56.88 92 GLY A C 1
ATOM 744 O O . GLY A 1 92 ? 10.316 8.820 -21.807 1.00 56.88 92 GLY A O 1
ATOM 745 N N . ARG A 1 93 ? 8.455 8.555 -23.035 1.00 61.44 93 ARG A N 1
ATOM 746 C CA . ARG A 1 93 ? 8.332 9.941 -23.528 1.00 61.44 93 ARG A CA 1
ATOM 747 C C . ARG A 1 93 ? 7.340 10.795 -22.734 1.00 61.44 93 ARG A C 1
ATOM 749 O O . ARG A 1 93 ? 7.237 11.993 -23.003 1.00 61.44 93 ARG A O 1
ATOM 756 N N . LEU A 1 94 ? 6.583 10.212 -21.801 1.00 68.69 94 LEU A N 1
ATOM 757 C CA . LEU A 1 94 ? 5.703 10.988 -20.929 1.00 68.69 94 LEU A CA 1
ATOM 758 C C . LEU A 1 94 ? 6.541 11.892 -20.011 1.00 68.69 94 LEU A C 1
ATOM 760 O O . LEU A 1 94 ? 7.680 11.580 -19.658 1.00 68.69 94 LEU A O 1
ATOM 764 N N . SER A 1 95 ? 5.974 13.041 -19.628 1.00 77.88 95 SER A N 1
ATOM 765 C CA . SER A 1 95 ? 6.652 13.942 -18.697 1.00 77.88 95 SER A CA 1
ATOM 766 C C . SER A 1 95 ? 6.907 13.240 -17.362 1.00 77.88 95 SER A C 1
ATOM 768 O O . SER A 1 95 ? 6.146 12.361 -16.951 1.00 77.88 95 SER A O 1
ATOM 770 N N . LEU A 1 96 ? 7.950 13.689 -16.658 1.00 75.69 96 LEU A N 1
ATOM 771 C CA . LEU A 1 96 ? 8.339 13.219 -15.327 1.00 75.69 96 LEU A CA 1
ATOM 772 C C . LEU A 1 96 ? 7.139 12.954 -14.407 1.00 75.69 96 LEU A C 1
ATOM 774 O O . LEU A 1 96 ? 7.050 11.918 -13.751 1.00 75.69 96 LEU A O 1
ATOM 778 N N . PHE A 1 97 ? 6.210 13.909 -14.391 1.00 81.44 97 PHE A N 1
ATOM 779 C CA . PHE A 1 97 ? 5.025 13.882 -13.552 1.00 81.44 97 PHE A CA 1
ATOM 780 C C . PHE A 1 97 ? 4.078 12.732 -13.903 1.00 81.44 97 PHE A C 1
ATOM 782 O O . PHE A 1 97 ? 3.657 12.004 -13.008 1.00 81.44 97 PHE A O 1
ATOM 789 N N . PHE A 1 98 ? 3.745 12.541 -15.182 1.00 81.62 98 PHE A N 1
ATOM 790 C CA . PHE A 1 98 ? 2.808 11.488 -15.574 1.00 81.62 98 PHE A CA 1
ATOM 791 C C . PHE A 1 98 ? 3.406 10.094 -15.414 1.00 81.62 98 PHE A C 1
ATOM 793 O O . PHE A 1 98 ? 2.708 9.169 -15.006 1.00 81.62 98 PHE A O 1
ATOM 800 N N . THR A 1 99 ? 4.702 9.954 -15.673 1.00 76.12 99 THR A N 1
ATOM 801 C CA . THR A 1 99 ? 5.429 8.708 -15.433 1.00 76.12 99 THR A CA 1
ATOM 802 C C . THR A 1 99 ? 5.437 8.363 -13.945 1.00 76.12 99 THR A C 1
ATOM 804 O O . THR A 1 99 ? 5.090 7.245 -13.572 1.00 76.12 99 THR A O 1
ATOM 807 N N . TRP A 1 100 ? 5.735 9.332 -13.073 1.00 82.56 100 TRP A N 1
ATOM 808 C CA . TRP A 1 100 ? 5.637 9.141 -11.625 1.00 82.56 100 TRP A CA 1
ATOM 809 C C . TRP A 1 100 ? 4.207 8.785 -11.188 1.00 82.56 100 TRP A C 1
ATOM 811 O O . TRP A 1 100 ? 4.010 7.848 -10.417 1.00 82.56 100 TRP A O 1
ATOM 821 N N . LEU A 1 101 ? 3.199 9.478 -11.723 1.00 86.31 101 LEU A N 1
ATOM 822 C CA . LEU A 1 101 ? 1.790 9.265 -11.389 1.00 86.31 101 LEU A CA 1
ATOM 823 C C . LEU A 1 101 ? 1.277 7.871 -11.790 1.00 86.31 101 LEU A C 1
ATOM 825 O O . LEU A 1 101 ? 0.454 7.294 -11.086 1.00 86.31 101 LEU A O 1
ATOM 829 N N . LEU A 1 102 ? 1.726 7.330 -12.921 1.00 82.00 102 LEU A N 1
ATOM 830 C CA . LEU A 1 102 ? 1.260 6.031 -13.415 1.00 82.00 102 LEU A CA 1
ATOM 831 C C . LEU A 1 102 ? 2.054 4.854 -12.845 1.00 82.00 102 LEU A C 1
ATOM 833 O O . LEU A 1 102 ? 1.495 3.771 -12.689 1.00 82.00 102 LEU A O 1
ATOM 837 N N . VAL A 1 103 ? 3.337 5.059 -12.540 1.00 76.94 103 VAL A N 1
ATOM 838 C CA . VAL A 1 103 ? 4.252 3.981 -12.141 1.00 76.94 103 VAL A CA 1
ATOM 839 C C . VAL A 1 103 ? 4.506 3.978 -10.630 1.00 76.94 103 VAL A C 1
ATOM 841 O O . VAL A 1 103 ? 4.361 2.943 -9.985 1.00 76.94 103 VAL A O 1
ATOM 844 N N . ALA A 1 104 ? 4.843 5.127 -10.038 1.00 80.81 104 ALA A N 1
ATOM 845 C CA . ALA A 1 104 ? 5.272 5.218 -8.639 1.00 80.81 104 ALA A CA 1
ATOM 846 C C . ALA A 1 104 ? 4.116 5.509 -7.670 1.00 80.81 104 ALA A C 1
ATOM 848 O O . ALA A 1 104 ? 4.057 4.962 -6.572 1.00 80.81 104 ALA A O 1
ATOM 849 N N . PHE A 1 105 ? 3.171 6.363 -8.061 1.00 86.44 105 PHE A N 1
ATOM 850 C CA . PHE A 1 105 ? 2.065 6.769 -7.193 1.00 86.44 105 PHE A CA 1
ATOM 851 C C . PHE A 1 105 ? 1.117 5.622 -6.778 1.00 86.44 105 PHE A C 1
ATOM 853 O O . PHE A 1 105 ? 0.662 5.645 -5.632 1.00 86.44 105 PHE A O 1
ATOM 860 N N . PRO A 1 106 ? 0.859 4.570 -7.589 1.00 88.50 106 PRO A N 1
ATOM 861 C CA . PRO A 1 106 ? 0.098 3.406 -7.130 1.00 88.50 106 PRO A CA 1
ATOM 862 C C . PRO A 1 106 ? 0.678 2.738 -5.874 1.00 88.50 106 PRO A C 1
ATOM 864 O O . PRO A 1 106 ? -0.087 2.308 -5.009 1.00 88.50 106 PRO A O 1
ATOM 867 N N . SER A 1 107 ? 2.006 2.706 -5.706 1.00 86.06 107 SER A N 1
ATOM 868 C CA . SER A 1 107 ? 2.609 2.173 -4.477 1.00 86.06 107 SER A CA 1
ATOM 869 C C . SER A 1 107 ? 2.350 3.092 -3.278 1.00 86.06 107 SER A C 1
ATOM 871 O O . SER A 1 107 ? 2.142 2.620 -2.164 1.00 86.06 107 SER A O 1
ATOM 873 N N . ALA A 1 108 ? 2.281 4.409 -3.486 1.00 90.62 108 ALA A N 1
ATOM 874 C CA . ALA A 1 108 ? 1.898 5.340 -2.429 1.00 90.62 108 ALA A CA 1
ATOM 875 C C . ALA A 1 108 ? 0.441 5.157 -1.984 1.00 90.62 108 ALA A C 1
ATOM 877 O O . ALA A 1 108 ? 0.173 5.205 -0.786 1.00 90.62 108 ALA A O 1
ATOM 878 N N . LEU A 1 109 ? -0.485 4.880 -2.908 1.00 92.06 109 LEU A N 1
ATOM 879 C CA . LEU A 1 109 ? -1.882 4.568 -2.568 1.00 92.06 109 LEU A CA 1
ATOM 880 C C . LEU A 1 109 ? -1.979 3.295 -1.717 1.00 92.06 109 LEU A C 1
ATOM 882 O O . LEU A 1 109 ? -2.633 3.279 -0.680 1.00 92.06 109 LEU A O 1
ATOM 886 N N . GLN A 1 110 ? -1.223 2.249 -2.056 1.00 91.50 110 GLN A N 1
ATOM 887 C CA . GLN A 1 110 ? -1.155 1.050 -1.210 1.00 91.50 110 GLN A CA 1
ATOM 888 C C . GLN A 1 110 ? -0.640 1.347 0.200 1.00 91.50 110 GLN A C 1
ATOM 890 O O . GLN A 1 110 ? -1.171 0.810 1.177 1.00 91.50 110 GLN A O 1
ATOM 895 N N . PHE A 1 111 ? 0.365 2.219 0.324 1.00 92.69 111 PHE A N 1
ATOM 896 C CA . PHE A 1 111 ? 0.865 2.657 1.625 1.00 92.69 111 PHE A CA 1
ATOM 897 C C . PHE A 1 111 ? -0.193 3.453 2.401 1.00 92.69 111 PHE A C 1
ATOM 899 O O . PHE A 1 111 ? -0.385 3.217 3.595 1.00 92.69 111 PHE A O 1
ATOM 906 N N . ILE A 1 112 ? -0.925 4.349 1.730 1.00 93.31 112 ILE A N 1
ATOM 907 C CA . ILE A 1 112 ? -2.043 5.102 2.315 1.00 93.31 112 ILE A CA 1
ATOM 908 C C . ILE A 1 112 ? -3.114 4.137 2.827 1.00 93.31 112 ILE A C 1
ATOM 910 O O . ILE A 1 112 ? -3.495 4.224 3.996 1.00 93.31 112 ILE A O 1
ATOM 914 N N . THR A 1 113 ? -3.540 3.175 2.007 1.00 92.81 113 THR A N 1
ATOM 915 C CA . THR A 1 113 ? -4.495 2.129 2.391 1.00 92.81 113 THR A CA 1
ATOM 916 C C . THR A 1 113 ? -4.019 1.352 3.626 1.00 92.81 113 THR A C 1
ATOM 918 O O . THR A 1 113 ? -4.779 1.188 4.587 1.00 92.81 113 THR A O 1
ATOM 921 N N . LEU A 1 114 ? -2.757 0.908 3.653 1.00 91.94 114 LEU A N 1
ATOM 922 C CA . LEU A 1 114 ? -2.190 0.199 4.803 1.00 91.94 114 LEU A CA 1
ATOM 923 C C . LEU A 1 114 ? -2.151 1.087 6.054 1.00 91.94 114 LEU A C 1
ATOM 925 O O . LEU A 1 114 ? -2.510 0.641 7.144 1.00 91.94 114 LEU A O 1
ATOM 929 N N . GLY A 1 115 ? -1.781 2.357 5.902 1.00 92.06 115 GLY A N 1
ATOM 930 C CA . GLY A 1 115 ? -1.798 3.332 6.984 1.00 92.06 115 GLY A CA 1
ATOM 931 C C . GLY A 1 115 ? -3.204 3.538 7.552 1.00 92.06 115 GLY A C 1
ATOM 932 O O . GLY A 1 115 ? -3.372 3.535 8.772 1.00 92.06 115 GLY A O 1
ATOM 933 N N . ILE A 1 116 ? -4.222 3.698 6.692 1.00 91.44 116 ILE A N 1
ATOM 934 C CA . ILE A 1 116 ? -5.630 3.846 7.116 1.00 91.44 116 ILE A CA 1
ATOM 935 C C . ILE A 1 116 ? -6.036 2.638 7.955 1.00 91.44 116 ILE A C 1
ATOM 937 O O . ILE A 1 116 ? -6.695 2.784 8.985 1.00 91.44 116 ILE A O 1
ATOM 941 N N . LEU A 1 117 ? -5.615 1.447 7.534 1.00 90.12 117 LEU A N 1
ATOM 942 C CA . LEU A 1 117 ? -5.919 0.198 8.210 1.00 90.12 117 LEU A CA 1
ATOM 943 C C . LEU A 1 117 ? -5.266 0.102 9.594 1.00 90.12 117 LEU A C 1
ATOM 945 O O . LEU A 1 117 ? -5.939 -0.241 10.570 1.00 90.12 117 LEU A O 1
ATOM 949 N N . VAL A 1 118 ? -3.980 0.451 9.691 1.00 92.31 118 VAL A N 1
ATOM 950 C CA . VAL A 1 118 ? -3.243 0.534 10.962 1.00 92.31 118 VAL A CA 1
ATOM 951 C C . VAL A 1 118 ? -3.923 1.515 11.907 1.00 92.31 118 VAL A C 1
ATOM 953 O O . VAL A 1 118 ? -4.171 1.180 13.063 1.00 92.31 118 VAL A O 1
ATOM 956 N N . HIS A 1 119 ? -4.276 2.705 11.423 1.00 90.44 119 HIS A N 1
ATOM 957 C CA . HIS A 1 119 ? -4.924 3.726 12.242 1.00 90.44 119 HIS A CA 1
ATOM 958 C C . HIS A 1 119 ? -6.332 3.307 12.686 1.00 90.44 119 HIS A C 1
ATOM 960 O O . HIS A 1 119 ? -6.671 3.438 13.861 1.00 90.44 119 HIS A O 1
ATOM 966 N N . TYR A 1 120 ? -7.129 2.712 11.791 1.00 87.75 120 TYR A N 1
ATOM 967 C CA . TYR A 1 120 ? -8.460 2.182 12.105 1.00 87.75 120 TYR A CA 1
ATOM 968 C C . TYR A 1 120 ? -8.410 1.130 13.220 1.00 87.75 120 TYR A C 1
ATOM 970 O O . TYR A 1 120 ? -9.176 1.192 14.188 1.00 87.75 120 TYR A O 1
ATOM 978 N N . PHE A 1 121 ? -7.506 0.156 13.117 1.00 87.00 121 PHE A N 1
ATOM 979 C CA . PHE A 1 121 ? -7.380 -0.879 14.141 1.00 87.00 121 PHE A CA 1
ATOM 980 C C . PHE A 1 121 ? -6.667 -0.396 15.400 1.00 87.00 121 PHE A C 1
ATOM 982 O O . PHE A 1 121 ? -7.043 -0.817 16.492 1.00 87.00 121 PHE A O 1
ATOM 989 N N . GLY A 1 122 ? -5.712 0.523 15.281 1.00 88.19 122 GLY A N 1
ATOM 990 C CA . GLY A 1 122 ? -5.066 1.185 16.412 1.00 88.19 122 GLY A CA 1
ATOM 991 C C . GLY A 1 122 ? -6.066 1.966 17.263 1.00 88.19 122 GLY A C 1
ATOM 992 O O . GLY A 1 122 ? -6.087 1.814 18.485 1.00 88.19 122 GLY A O 1
ATOM 993 N N . GLU A 1 123 ? -6.976 2.718 16.633 1.00 87.00 123 GLU A N 1
ATOM 994 C CA . GLU A 1 123 ? -8.048 3.436 17.332 1.00 87.00 123 GLU A CA 1
ATOM 995 C C . GLU A 1 123 ? -8.979 2.466 18.081 1.00 87.00 123 GLU A C 1
ATOM 997 O O . GLU A 1 123 ? -9.317 2.693 19.246 1.00 87.00 123 GLU A O 1
ATOM 1002 N N . ASN A 1 124 ? -9.365 1.351 17.453 1.00 84.25 124 ASN A N 1
ATOM 1003 C CA . ASN A 1 124 ? -10.207 0.335 18.092 1.00 84.25 124 ASN A CA 1
ATOM 1004 C C . ASN A 1 124 ? -9.488 -0.401 19.231 1.00 84.25 124 ASN A C 1
ATOM 1006 O O . ASN A 1 124 ? -10.084 -0.629 20.287 1.00 84.25 124 ASN A O 1
ATOM 1010 N N . LEU A 1 125 ? -8.202 -0.712 19.063 1.00 86.50 125 LEU A N 1
ATOM 1011 C CA . LEU A 1 125 ? -7.375 -1.317 20.101 1.00 86.50 125 LEU A CA 1
ATOM 1012 C C . LEU A 1 125 ? -7.231 -0.386 21.310 1.00 86.50 125 LEU A C 1
ATOM 1014 O O . LEU A 1 125 ? -7.376 -0.825 22.452 1.00 86.50 125 LEU A O 1
ATOM 1018 N N . TYR A 1 126 ? -6.995 0.903 21.073 1.00 84.50 126 TYR A N 1
ATOM 1019 C CA . TYR A 1 126 ? -6.879 1.882 22.147 1.00 84.50 126 TYR A CA 1
ATOM 1020 C C . TYR A 1 126 ? -8.194 2.044 22.915 1.00 84.50 126 TYR A C 1
ATOM 1022 O O . TYR A 1 126 ? -8.190 2.040 24.144 1.00 84.50 126 TYR A O 1
ATOM 1030 N N . ARG A 1 127 ? -9.340 2.077 22.220 1.00 83.44 127 ARG A N 1
ATOM 1031 C CA . ARG A 1 127 ? -10.669 2.080 22.864 1.00 83.44 127 ARG A CA 1
ATOM 1032 C C . ARG A 1 127 ? -10.883 0.855 23.755 1.00 83.44 127 ARG A C 1
ATOM 1034 O O . ARG A 1 127 ? -11.458 0.970 24.836 1.00 83.44 127 ARG A O 1
ATOM 1041 N N . VAL A 1 128 ? -10.422 -0.318 23.321 1.00 82.06 128 VAL A N 1
ATOM 1042 C CA . VAL A 1 128 ? -10.466 -1.556 24.117 1.00 82.06 128 VAL A CA 1
ATOM 1043 C C . VAL A 1 128 ? -9.565 -1.449 25.351 1.00 82.06 128 VAL A C 1
ATOM 1045 O O . VAL A 1 128 ? -9.973 -1.826 26.452 1.00 82.06 128 VAL A O 1
ATOM 1048 N N . TYR A 1 129 ? -8.359 -0.907 25.188 1.00 81.94 129 TYR A N 1
ATOM 1049 C CA . TYR A 1 129 ? -7.415 -0.699 26.281 1.00 81.94 129 TYR A CA 1
ATOM 1050 C C . TYR A 1 129 ? -7.942 0.295 27.327 1.00 81.94 129 TYR A C 1
ATOM 1052 O O . TYR A 1 129 ? -7.885 0.015 28.527 1.00 81.94 129 TYR A O 1
ATOM 1060 N N . GLU A 1 130 ? -8.515 1.420 26.896 1.00 78.38 130 GLU A N 1
ATOM 1061 C CA . GLU A 1 130 ? -9.086 2.409 27.812 1.00 78.38 130 GLU A CA 1
ATOM 1062 C C . GLU A 1 130 ? -10.299 1.873 28.565 1.00 78.38 130 GLU A C 1
ATOM 1064 O O . GLU A 1 130 ? -10.326 1.996 29.786 1.00 78.38 130 GLU A O 1
ATOM 1069 N N . ARG A 1 131 ? -11.236 1.180 27.905 1.00 74.81 131 ARG A N 1
ATOM 1070 C CA . ARG A 1 131 ? -12.377 0.544 28.597 1.00 74.81 131 ARG A CA 1
ATOM 1071 C C . ARG A 1 131 ? -11.937 -0.450 29.672 1.00 74.81 131 ARG A C 1
ATOM 1073 O O . ARG A 1 131 ? -12.569 -0.546 30.721 1.00 74.81 131 ARG A O 1
ATOM 1080 N N . ARG A 1 132 ? -10.837 -1.181 29.450 1.00 72.88 132 ARG A N 1
ATOM 1081 C CA . ARG A 1 132 ? -10.246 -2.053 30.480 1.00 72.88 132 ARG A CA 1
ATOM 1082 C C . ARG A 1 132 ? -9.727 -1.235 31.670 1.00 72.88 132 ARG A C 1
ATOM 1084 O O . ARG A 1 132 ? -9.912 -1.647 32.810 1.00 72.88 132 ARG A O 1
ATOM 1091 N N . LYS A 1 133 ? -9.090 -0.089 31.416 1.00 70.06 133 LYS A N 1
ATOM 1092 C CA . LYS A 1 133 ? -8.526 0.791 32.450 1.00 70.06 133 LYS A CA 1
ATOM 1093 C C . LYS A 1 133 ? -9.597 1.593 33.200 1.00 70.06 133 LYS A C 1
ATOM 1095 O O . LYS A 1 133 ? -9.433 1.843 34.392 1.00 70.06 133 LYS A O 1
ATOM 1100 N N . GLU A 1 134 ? -10.701 1.953 32.554 1.00 65.75 134 GLU A N 1
ATOM 1101 C CA . GLU A 1 134 ? -11.870 2.585 33.187 1.00 65.75 134 GLU A CA 1
ATOM 1102 C C . GLU A 1 134 ? -12.462 1.709 34.291 1.00 65.75 134 GLU A C 1
ATOM 1104 O O . GLU A 1 134 ? -12.819 2.216 35.349 1.00 65.75 134 GLU A O 1
ATOM 1109 N N . MET A 1 135 ? -12.461 0.386 34.106 1.00 61.66 135 MET A N 1
ATOM 1110 C CA . MET A 1 135 ? -12.896 -0.548 35.148 1.00 61.66 135 MET A CA 1
ATOM 1111 C C . MET A 1 135 ? -11.996 -0.524 36.402 1.00 61.66 135 MET A C 1
ATOM 1113 O O . MET A 1 135 ? -12.370 -1.077 37.430 1.00 61.66 135 MET A O 1
ATOM 1117 N N . SER A 1 136 ? -10.835 0.141 36.329 1.00 59.84 136 SER A N 1
ATOM 1118 C CA . SER A 1 136 ? -9.849 0.263 37.412 1.00 59.84 136 SER A CA 1
ATOM 1119 C C . SER A 1 136 ? -9.557 1.694 37.899 1.00 59.84 136 SER A C 1
ATOM 1121 O O . SER A 1 136 ? -8.876 1.835 38.910 1.00 59.84 136 SER A O 1
ATOM 1123 N N . SER A 1 137 ? -10.003 2.769 37.224 1.00 55.88 137 SER A N 1
ATOM 1124 C CA . SER A 1 137 ? -9.601 4.145 37.596 1.00 55.88 137 SER A CA 1
ATOM 1125 C C . SER A 1 137 ? -10.625 5.243 37.265 1.00 55.88 137 SER A C 1
ATOM 1127 O O . SER A 1 137 ? -11.301 5.197 36.242 1.00 55.88 137 SER A O 1
ATOM 1129 N N . LEU A 1 138 ? -10.674 6.274 38.121 1.00 58.28 138 LEU A N 1
ATOM 1130 C CA . LEU A 1 138 ? -11.661 7.366 38.161 1.00 58.28 138 LEU A CA 1
ATOM 1131 C C . LEU A 1 138 ? -11.193 8.642 37.411 1.00 58.28 138 LEU A C 1
ATOM 1133 O O . LEU A 1 138 ? -11.189 9.731 37.976 1.00 58.28 138 LEU A O 1
ATOM 1137 N N . THR A 1 139 ? -10.734 8.539 36.157 1.00 57.22 139 THR A N 1
ATOM 1138 C CA . THR A 1 139 ? -10.391 9.732 35.335 1.00 57.22 139 THR A CA 1
ATOM 1139 C C . THR A 1 139 ? -11.348 9.887 34.150 1.00 57.22 139 THR A C 1
ATOM 1141 O O . THR A 1 139 ? -11.745 8.866 33.592 1.00 57.22 139 THR A O 1
ATOM 1144 N N . PRO A 1 140 ? -11.725 11.120 33.740 1.00 57.88 140 PRO A N 1
ATOM 1145 C CA . PRO A 1 140 ? -12.701 11.325 32.674 1.00 57.88 140 PRO A CA 1
ATOM 1146 C C . PRO A 1 140 ? -12.133 10.851 31.321 1.00 57.88 140 PRO A C 1
ATOM 1148 O O . PRO A 1 140 ? -11.091 11.351 30.885 1.00 57.88 140 PRO A O 1
ATOM 1151 N N . PRO A 1 141 ? -12.799 9.902 30.643 1.00 63.91 141 PRO A N 1
ATOM 1152 C CA . PRO A 1 141 ? -12.207 9.165 29.525 1.00 63.91 141 PRO A CA 1
ATOM 1153 C C . PRO A 1 141 ? -12.108 9.973 28.222 1.00 63.91 141 PRO A C 1
ATOM 1155 O O . PRO A 1 141 ? -11.167 9.808 27.448 1.00 63.91 141 PRO A O 1
ATOM 1158 N N . TYR A 1 142 ? -13.023 10.921 27.993 1.00 67.75 142 TYR A N 1
ATOM 1159 C CA . TYR A 1 142 ? -13.159 11.592 26.694 1.00 67.75 142 TYR A CA 1
ATOM 1160 C C . TYR A 1 142 ? -11.925 12.421 26.281 1.00 67.75 142 TYR A C 1
ATOM 1162 O O . TYR A 1 142 ? -11.545 12.441 25.109 1.00 67.75 142 TYR A O 1
ATOM 1170 N N . LYS A 1 143 ? -11.259 13.084 27.238 1.00 71.44 143 LYS A N 1
ATOM 1171 C CA . LYS A 1 143 ? -10.124 13.980 26.957 1.00 71.44 143 LYS A CA 1
ATOM 1172 C C . LYS A 1 143 ? -8.858 13.206 26.571 1.00 71.44 143 LYS A C 1
ATOM 1174 O O . LYS A 1 143 ? -8.087 13.669 25.731 1.00 71.44 143 LYS A O 1
ATOM 1179 N N . ARG A 1 144 ? -8.650 12.021 27.158 1.00 72.56 144 ARG A N 1
ATOM 1180 C CA . ARG A 1 144 ? -7.489 11.164 26.872 1.00 72.56 144 ARG A CA 1
ATOM 1181 C C . ARG A 1 144 ? -7.642 10.458 25.522 1.00 72.56 144 ARG A C 1
ATOM 1183 O O . ARG A 1 144 ? -6.717 10.515 24.713 1.00 72.56 144 ARG A O 1
ATOM 1190 N N . LEU A 1 145 ? -8.843 9.953 25.232 1.00 73.31 145 LEU A N 1
ATOM 1191 C CA . LEU A 1 145 ? -9.192 9.382 23.932 1.00 73.31 145 LEU A CA 1
ATOM 1192 C C . LEU A 1 145 ? -9.033 10.386 22.786 1.00 73.31 145 LEU A C 1
ATOM 1194 O O . LEU A 1 145 ? -8.481 10.053 21.738 1.00 73.31 145 LEU A O 1
ATOM 1198 N N . MET A 1 146 ? -9.475 11.631 22.989 1.00 77.81 146 MET A N 1
ATOM 1199 C CA . MET A 1 146 ? -9.327 12.686 21.985 1.00 77.81 146 MET A CA 1
ATOM 1200 C C . MET A 1 146 ? -7.855 13.007 21.700 1.00 77.81 146 MET A C 1
ATOM 1202 O O . MET A 1 146 ? -7.477 13.130 20.537 1.00 77.81 146 MET A O 1
ATOM 1206 N N . SER A 1 147 ? -7.017 13.091 22.739 1.00 80.12 147 SER A N 1
ATOM 1207 C CA . SER A 1 147 ? -5.578 13.342 22.584 1.00 80.12 147 SER A CA 1
ATOM 1208 C C . SER A 1 147 ? -4.883 12.221 21.805 1.00 80.12 147 SER A C 1
ATOM 1210 O O . SER A 1 147 ? -4.165 12.492 20.844 1.00 80.12 147 SER A O 1
ATOM 1212 N N . TYR A 1 148 ? -5.171 10.957 22.140 1.00 80.94 148 TYR A N 1
ATOM 1213 C CA . TYR A 1 148 ? -4.646 9.814 21.389 1.00 80.94 148 TYR A CA 1
ATOM 1214 C C . TYR A 1 148 ? -5.128 9.810 19.938 1.00 80.94 148 TYR A C 1
ATOM 1216 O O . TYR A 1 148 ? -4.342 9.543 19.037 1.00 80.94 148 TYR A O 1
ATOM 1224 N N . ARG A 1 149 ? -6.398 10.149 19.686 1.00 83.62 149 ARG A N 1
ATOM 1225 C CA . ARG A 1 149 ? -6.935 10.221 18.324 1.00 83.62 149 ARG A CA 1
ATOM 1226 C C . ARG A 1 149 ? -6.199 11.265 17.488 1.00 83.62 149 ARG A C 1
ATOM 1228 O O . ARG A 1 149 ? -5.806 10.957 16.370 1.00 83.62 149 ARG A O 1
ATOM 1235 N N . VAL A 1 150 ? -5.990 12.468 18.023 1.00 86.31 150 VAL A N 1
ATOM 1236 C CA . VAL A 1 150 ? -5.238 13.527 17.327 1.00 86.31 150 VAL A CA 1
ATOM 1237 C C . VAL A 1 150 ? -3.791 13.098 17.099 1.00 86.31 150 VAL A C 1
ATOM 1239 O O . VAL A 1 150 ? -3.293 13.214 15.986 1.00 86.31 150 VAL A O 1
ATOM 1242 N N . PHE A 1 151 ? -3.138 12.540 18.119 1.00 88.25 151 PHE A N 1
ATOM 1243 C CA . PHE A 1 151 ? -1.771 12.042 18.001 1.00 88.25 151 PHE A CA 1
ATOM 1244 C C . PHE A 1 151 ? -1.645 10.923 16.956 1.00 88.25 151 PHE A C 1
ATOM 1246 O O . PHE A 1 151 ? -0.761 10.979 16.108 1.00 88.25 151 PHE A O 1
ATOM 1253 N N . GLY A 1 152 ? -2.560 9.952 16.957 1.00 86.94 152 GLY A N 1
ATOM 1254 C CA . GLY A 1 152 ? -2.609 8.880 15.963 1.00 86.94 152 GLY A CA 1
ATOM 1255 C C . GLY A 1 152 ? -2.798 9.419 14.547 1.00 86.94 152 GLY A C 1
ATOM 1256 O O . GLY A 1 152 ? -2.062 9.028 13.647 1.00 86.94 152 GLY A O 1
ATOM 1257 N N . TRP A 1 153 ? -3.700 10.391 14.364 1.00 88.31 153 TRP A N 1
ATOM 1258 C CA . TRP A 1 153 ? -3.885 11.073 13.079 1.00 88.31 153 TRP A CA 1
ATOM 1259 C C . TRP A 1 153 ? -2.617 11.794 12.615 1.00 88.31 153 TRP A C 1
ATOM 1261 O O . TRP A 1 153 ? -2.276 11.700 11.441 1.00 88.31 153 TRP A O 1
ATOM 1271 N N . LEU A 1 154 ? -1.903 12.477 13.516 1.00 90.94 154 LEU A N 1
ATOM 1272 C CA . LEU A 1 154 ? -0.641 13.155 13.200 1.00 90.94 154 LEU A CA 1
ATOM 1273 C C . LEU A 1 154 ? 0.459 12.169 12.802 1.00 90.94 154 LEU A C 1
ATOM 1275 O O . LEU A 1 154 ? 1.147 12.401 11.813 1.00 90.94 154 LEU A O 1
ATOM 1279 N N . VAL A 1 155 ? 0.612 11.063 13.535 1.00 90.75 155 VAL A N 1
ATOM 1280 C CA . VAL A 1 155 ? 1.595 10.014 13.215 1.00 90.75 155 VAL A CA 1
ATOM 1281 C C . VAL A 1 155 ? 1.266 9.357 11.875 1.00 90.75 155 VAL A C 1
ATOM 1283 O O . VAL A 1 155 ? 2.159 9.147 11.055 1.00 90.75 155 VAL A O 1
ATOM 1286 N N . TRP A 1 156 ? -0.012 9.074 11.624 1.00 89.31 156 TRP A N 1
ATOM 1287 C CA . TRP A 1 156 ? -0.482 8.503 10.365 1.00 89.31 156 TRP A CA 1
ATOM 1288 C C . TRP A 1 156 ? -0.225 9.440 9.176 1.00 89.31 156 TRP A C 1
ATOM 1290 O O . TRP A 1 156 ? 0.441 9.042 8.219 1.00 89.31 156 TRP A O 1
ATOM 1300 N N . LEU A 1 157 ? -0.661 10.703 9.263 1.00 91.12 157 LEU A N 1
ATOM 1301 C CA . LEU A 1 157 ? -0.399 11.723 8.238 1.00 91.12 157 LEU A CA 1
ATOM 1302 C C . LEU A 1 157 ? 1.100 11.926 8.021 1.00 91.12 157 LEU A C 1
ATOM 1304 O O . LEU A 1 157 ? 1.556 11.951 6.882 1.00 91.12 157 LEU A O 1
ATOM 1308 N N . GLY A 1 158 ? 1.872 12.027 9.104 1.00 93.50 158 GLY A N 1
ATOM 1309 C CA . GLY A 1 158 ? 3.324 12.166 9.049 1.00 93.50 158 GLY A CA 1
ATOM 1310 C C . GLY A 1 158 ? 3.995 10.994 8.335 1.00 93.50 158 GLY A C 1
ATOM 1311 O O . GLY A 1 158 ? 4.888 11.210 7.522 1.00 93.50 158 GLY A O 1
ATOM 1312 N N . SER A 1 159 ? 3.523 9.766 8.565 1.00 91.88 159 SER A N 1
ATOM 1313 C CA . SER A 1 159 ? 4.051 8.570 7.898 1.00 91.88 159 SER A CA 1
ATOM 1314 C C . SER A 1 159 ? 3.747 8.562 6.398 1.00 91.88 159 SER A C 1
ATOM 1316 O O . SER A 1 159 ? 4.618 8.219 5.603 1.00 91.88 159 SER A O 1
ATOM 1318 N N . ILE A 1 160 ? 2.538 8.973 5.992 1.00 91.75 160 ILE A N 1
ATOM 1319 C CA . ILE A 1 160 ? 2.167 9.099 4.570 1.00 91.75 160 ILE A CA 1
ATOM 1320 C C . ILE A 1 160 ? 3.012 10.166 3.881 1.00 91.75 160 ILE A C 1
ATOM 1322 O O . ILE A 1 160 ? 3.549 9.926 2.800 1.00 91.75 160 ILE A O 1
ATOM 1326 N N . LEU A 1 161 ? 3.151 11.334 4.510 1.00 93.19 16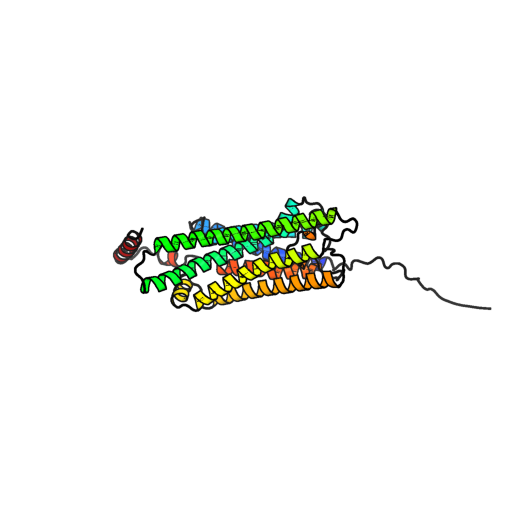1 LEU A N 1
ATOM 1327 C CA . LEU A 1 161 ? 3.967 12.421 3.979 1.00 93.19 161 LEU A CA 1
ATOM 1328 C C . LEU A 1 161 ? 5.429 11.995 3.850 1.00 93.19 161 LEU A C 1
ATOM 1330 O O . LEU A 1 161 ? 6.034 12.247 2.815 1.00 93.19 161 LEU A O 1
ATOM 1334 N N . LEU A 1 162 ? 5.976 11.300 4.851 1.00 94.00 162 LEU A N 1
ATOM 1335 C CA . LEU A 1 162 ? 7.331 10.755 4.798 1.00 94.00 162 LEU A CA 1
ATOM 1336 C C . LEU A 1 162 ? 7.504 9.797 3.614 1.00 94.00 162 LEU A C 1
ATOM 1338 O O . LEU A 1 162 ? 8.450 9.953 2.849 1.00 94.00 162 LEU A O 1
ATOM 1342 N N . TYR A 1 163 ? 6.582 8.847 3.430 1.00 93.00 163 TYR A N 1
ATOM 1343 C CA . TYR A 1 163 ? 6.647 7.897 2.319 1.00 93.00 163 TYR A CA 1
ATOM 1344 C C . TYR A 1 163 ? 6.605 8.606 0.958 1.00 93.00 163 TYR A C 1
ATOM 1346 O O . TYR A 1 163 ? 7.446 8.343 0.099 1.00 93.00 163 TYR A O 1
ATOM 1354 N N . LEU A 1 164 ? 5.666 9.540 0.771 1.00 91.31 164 LEU A N 1
ATOM 1355 C CA . LEU A 1 164 ? 5.545 10.327 -0.460 1.00 91.31 164 LEU A CA 1
ATOM 1356 C C . LEU A 1 164 ? 6.802 11.157 -0.731 1.00 91.31 164 LEU A C 1
ATOM 1358 O O . LEU A 1 164 ? 7.301 11.161 -1.854 1.00 91.31 164 LEU A O 1
ATOM 1362 N N . LEU A 1 165 ? 7.338 11.822 0.296 1.00 92.75 165 LEU A N 1
ATOM 1363 C CA . LEU A 1 165 ? 8.565 12.608 0.189 1.00 92.75 165 LEU A CA 1
ATOM 1364 C C . LEU A 1 165 ? 9.750 11.726 -0.197 1.00 92.75 165 LEU A C 1
ATOM 1366 O O . LEU A 1 165 ? 10.446 12.052 -1.152 1.00 92.75 165 LEU A O 1
ATOM 1370 N N . CYS A 1 166 ? 9.954 10.592 0.478 1.00 91.69 166 CYS A N 1
ATOM 1371 C CA . CYS A 1 166 ? 11.000 9.638 0.112 1.00 91.69 166 CYS A CA 1
ATOM 1372 C C . CYS A 1 166 ? 10.830 9.161 -1.336 1.00 91.69 166 CYS A C 1
ATOM 1374 O O . CYS A 1 166 ? 11.791 9.185 -2.101 1.00 91.69 166 CYS A O 1
ATOM 1376 N N . ASN A 1 167 ? 9.615 8.785 -1.738 1.00 89.62 167 ASN A N 1
ATOM 1377 C CA . ASN A 1 167 ? 9.332 8.292 -3.084 1.00 89.62 167 ASN A CA 1
ATOM 1378 C C . ASN A 1 167 ? 9.670 9.335 -4.166 1.00 89.62 167 ASN A C 1
ATOM 1380 O O . ASN A 1 167 ? 10.371 9.011 -5.124 1.00 89.62 167 ASN A O 1
ATOM 1384 N N . ILE A 1 168 ? 9.254 10.592 -3.972 1.00 88.31 168 ILE A N 1
ATOM 1385 C CA . ILE A 1 168 ? 9.534 11.704 -4.895 1.00 88.31 168 ILE A CA 1
ATOM 1386 C C . ILE A 1 168 ? 11.024 12.060 -4.896 1.00 88.31 168 ILE A C 1
ATOM 1388 O O . ILE A 1 168 ? 11.610 12.244 -5.960 1.00 88.31 168 ILE A O 1
ATOM 1392 N N . VAL A 1 169 ? 11.662 12.140 -3.725 1.00 90.00 169 VAL A N 1
ATOM 1393 C CA . VAL A 1 169 ? 13.085 12.495 -3.610 1.00 90.00 169 VAL A CA 1
ATOM 1394 C C . VAL A 1 169 ? 13.956 11.451 -4.299 1.00 90.00 169 VAL A C 1
ATOM 1396 O O . VAL A 1 169 ? 14.817 11.827 -5.090 1.00 90.00 169 VAL A O 1
ATOM 1399 N N . PHE A 1 170 ? 13.725 10.154 -4.072 1.00 86.31 170 PHE A N 1
ATOM 1400 C CA . PHE A 1 170 ? 14.494 9.108 -4.751 1.00 86.31 170 PHE A CA 1
ATOM 1401 C C . PHE A 1 170 ? 14.268 9.120 -6.259 1.00 86.31 170 PHE A C 1
ATOM 1403 O O . PHE A 1 170 ? 15.232 9.055 -7.011 1.00 86.31 170 PHE A O 1
ATOM 1410 N N . SER A 1 171 ? 13.017 9.264 -6.690 1.00 78.94 171 SER A N 1
ATOM 1411 C CA . SER A 1 171 ? 12.645 9.433 -8.093 1.00 78.94 171 SER A CA 1
ATOM 1412 C C . SER A 1 171 ? 13.458 10.562 -8.750 1.00 78.94 171 SER A C 1
ATOM 1414 O O . SER A 1 171 ? 14.244 10.314 -9.664 1.00 78.94 171 SER A O 1
ATOM 1416 N N . VAL A 1 172 ? 13.364 11.789 -8.234 1.00 83.50 172 VAL A N 1
ATOM 1417 C CA . VAL A 1 172 ? 14.079 12.956 -8.779 1.00 83.50 172 VAL A CA 1
ATOM 1418 C C . VAL A 1 172 ? 15.595 12.778 -8.708 1.00 83.50 172 VAL A C 1
ATOM 1420 O O . VAL A 1 172 ? 16.294 13.105 -9.663 1.00 83.50 172 VAL A O 1
ATOM 1423 N N . LEU A 1 173 ? 16.126 12.249 -7.604 1.00 84.06 173 LEU A N 1
ATOM 1424 C CA . LEU A 1 173 ? 17.565 12.035 -7.460 1.00 84.06 173 LEU A CA 1
ATOM 1425 C C . LEU A 1 173 ? 18.086 11.042 -8.496 1.00 84.06 173 LEU A C 1
ATOM 1427 O O . LEU A 1 173 ? 19.114 11.310 -9.115 1.00 84.06 173 LEU A O 1
ATOM 1431 N N . ILE A 1 174 ? 17.400 9.921 -8.718 1.00 78.19 174 ILE A N 1
ATOM 1432 C CA . ILE A 1 174 ? 17.825 8.948 -9.726 1.00 78.19 174 ILE A CA 1
ATOM 1433 C C . ILE A 1 174 ? 17.740 9.575 -11.129 1.00 78.19 174 ILE A C 1
ATOM 1435 O O . ILE A 1 174 ? 18.676 9.403 -11.908 1.00 78.19 174 ILE A O 1
ATOM 1439 N N . HIS A 1 175 ? 16.715 10.393 -11.416 1.00 76.44 175 HIS A N 1
ATOM 1440 C CA . HIS A 1 175 ? 16.630 11.145 -12.677 1.00 76.44 175 HIS A CA 1
ATOM 1441 C C . HIS A 1 175 ? 17.854 12.023 -12.927 1.00 76.44 175 HIS A C 1
ATOM 1443 O O . HIS A 1 175 ? 18.489 11.953 -13.975 1.00 76.44 175 HIS A O 1
ATOM 1449 N N . LEU A 1 176 ? 18.174 12.876 -11.951 1.00 80.00 176 LEU A N 1
ATOM 1450 C CA . LEU A 1 176 ? 19.217 13.885 -12.090 1.00 80.00 176 LEU A CA 1
ATOM 1451 C C . LEU A 1 176 ? 20.595 13.239 -12.209 1.00 80.00 176 LEU A C 1
ATOM 1453 O O . LEU A 1 176 ? 21.443 13.744 -12.937 1.00 80.00 176 LEU A O 1
ATOM 1457 N N . ASN A 1 177 ? 20.813 12.117 -11.518 1.00 76.50 177 ASN A N 1
ATOM 1458 C CA . ASN A 1 177 ? 22.052 11.357 -11.648 1.00 76.50 177 ASN A CA 1
ATOM 1459 C C . ASN A 1 177 ? 22.152 10.662 -13.010 1.00 76.50 177 ASN A C 1
ATOM 1461 O O . ASN A 1 177 ? 23.220 10.688 -13.607 1.00 76.50 177 ASN A O 1
ATOM 1465 N N . SER A 1 178 ? 21.045 10.134 -13.542 1.00 71.25 178 SER A N 1
ATOM 1466 C CA . SER A 1 178 ? 21.014 9.547 -14.888 1.00 71.25 178 SER A CA 1
ATOM 1467 C C . SER A 1 178 ? 21.328 10.566 -15.991 1.00 71.25 178 SER A C 1
ATOM 1469 O O . SER A 1 178 ? 21.951 10.203 -16.980 1.00 71.25 178 SER A O 1
ATOM 1471 N N . LEU A 1 179 ? 20.952 11.838 -15.819 1.00 72.00 179 LEU A N 1
ATOM 1472 C CA . LEU A 1 179 ? 21.298 12.913 -16.763 1.00 72.00 179 LEU A CA 1
ATOM 1473 C C . LEU A 1 179 ? 22.754 13.387 -16.649 1.00 72.00 179 LEU A C 1
ATOM 1475 O O . LEU A 1 179 ? 23.279 13.992 -17.581 1.00 72.00 179 LEU A O 1
ATOM 1479 N N . ARG A 1 180 ? 23.378 13.195 -15.482 1.00 70.31 180 ARG A N 1
ATOM 1480 C CA . ARG A 1 180 ? 24.718 13.706 -15.173 1.00 70.31 180 ARG A CA 1
ATOM 1481 C C . ARG A 1 180 ? 25.830 12.754 -15.608 1.00 70.31 180 ARG A C 1
ATOM 1483 O O . ARG A 1 180 ? 26.933 13.226 -15.872 1.00 70.31 180 ARG A O 1
ATOM 1490 N N . ASP A 1 181 ? 25.559 11.455 -15.637 1.00 65.62 181 ASP A N 1
ATOM 1491 C CA . ASP A 1 181 ? 26.553 10.431 -15.947 1.00 65.62 181 ASP A CA 1
ATOM 1492 C C . ASP A 1 181 ? 26.497 10.052 -17.438 1.00 65.62 181 ASP A C 1
ATOM 1494 O O . ASP A 1 181 ? 25.484 9.538 -17.913 1.00 65.62 181 ASP A O 1
ATOM 1498 N N . SER A 1 182 ? 27.575 10.308 -18.191 1.00 53.31 182 SER A N 1
ATOM 1499 C CA . SER A 1 182 ? 27.656 9.979 -19.632 1.00 53.31 182 SER A CA 1
ATOM 1500 C C . SER A 1 182 ? 27.640 8.471 -19.916 1.00 53.31 182 SER A C 1
ATOM 1502 O O . SER A 1 182 ? 27.389 8.083 -21.054 1.00 53.31 182 SER A O 1
ATOM 1504 N N . ASP A 1 183 ? 27.863 7.635 -18.896 1.00 55.22 183 ASP A N 1
ATOM 1505 C CA . ASP A 1 183 ? 27.788 6.171 -18.988 1.00 55.22 183 ASP A CA 1
ATOM 1506 C C . ASP A 1 183 ? 26.351 5.635 -18.813 1.00 55.22 183 ASP A C 1
ATOM 1508 O O . ASP A 1 183 ? 26.119 4.432 -18.918 1.00 55.22 183 ASP A O 1
ATOM 1512 N N . GLY A 1 184 ? 25.362 6.500 -18.543 1.00 54.97 184 GLY A N 1
ATOM 1513 C CA . GLY A 1 184 ? 23.938 6.137 -18.498 1.00 54.97 184 GLY A CA 1
ATOM 1514 C C . GLY A 1 184 ? 23.516 5.223 -17.339 1.00 54.97 184 GLY A C 1
ATOM 1515 O O . GLY A 1 184 ? 22.333 4.897 -17.227 1.00 54.97 184 GLY A O 1
ATOM 1516 N N . ASN A 1 185 ? 24.436 4.827 -16.455 1.00 57.59 185 ASN A N 1
ATOM 1517 C CA . ASN A 1 185 ? 24.128 3.939 -15.339 1.00 57.59 185 ASN A CA 1
ATOM 1518 C C . ASN A 1 185 ? 23.576 4.722 -14.133 1.00 57.59 185 ASN A C 1
ATOM 1520 O O . ASN A 1 185 ? 24.253 5.606 -13.605 1.00 57.59 185 ASN A O 1
ATOM 1524 N N . PRO A 1 186 ? 22.363 4.406 -13.638 1.00 62.47 186 PRO A N 1
ATOM 1525 C CA . PRO A 1 186 ? 21.867 5.002 -12.406 1.00 62.47 186 PRO A CA 1
ATOM 1526 C C . PRO A 1 186 ? 22.773 4.597 -11.239 1.00 62.47 186 PRO A C 1
ATOM 1528 O O . PRO A 1 186 ? 23.233 3.458 -11.154 1.00 62.47 186 PRO A O 1
ATOM 1531 N N . ASN A 1 187 ? 23.007 5.524 -10.306 1.00 71.69 187 ASN A N 1
ATOM 1532 C CA . ASN A 1 187 ? 23.801 5.243 -9.114 1.00 71.69 187 ASN A CA 1
ATOM 1533 C C . ASN A 1 187 ? 23.149 4.097 -8.319 1.00 71.69 187 ASN A C 1
ATOM 1535 O O . ASN A 1 187 ? 22.125 4.288 -7.657 1.00 71.69 187 ASN A O 1
ATOM 1539 N N . GLN A 1 188 ? 23.753 2.910 -8.391 1.00 73.00 188 GLN A N 1
ATOM 1540 C CA . GLN A 1 188 ? 23.221 1.672 -7.818 1.00 73.00 188 GLN A CA 1
ATOM 1541 C C . GLN A 1 188 ? 22.923 1.815 -6.318 1.00 73.00 188 GLN A C 1
ATOM 1543 O O . GLN A 1 188 ? 21.940 1.269 -5.821 1.00 73.00 188 GLN A O 1
ATOM 1548 N N . TYR A 1 189 ? 23.702 2.631 -5.602 1.00 78.81 189 TYR A N 1
ATOM 1549 C CA . TYR A 1 189 ? 23.474 2.919 -4.187 1.00 78.81 189 TYR A CA 1
ATOM 1550 C C . TYR A 1 189 ? 22.157 3.664 -3.926 1.00 78.81 189 TYR A C 1
ATOM 1552 O O . TYR A 1 189 ? 21.490 3.383 -2.931 1.00 78.81 189 TYR A O 1
ATOM 1560 N N . LEU A 1 190 ? 21.746 4.586 -4.807 1.00 81.06 190 LEU A N 1
ATOM 1561 C CA . LEU A 1 190 ? 20.462 5.291 -4.676 1.00 81.06 190 LEU A CA 1
ATOM 1562 C C . LEU A 1 190 ? 19.280 4.347 -4.897 1.00 81.06 190 LEU A C 1
ATOM 1564 O O . LEU A 1 190 ? 18.267 4.466 -4.211 1.00 81.06 190 LEU A O 1
ATOM 1568 N N . VAL A 1 191 ? 19.427 3.397 -5.822 1.00 77.81 191 VAL A N 1
ATOM 1569 C CA . VAL A 1 191 ? 18.416 2.372 -6.104 1.00 77.81 191 VAL A CA 1
ATOM 1570 C C . VAL A 1 191 ? 18.238 1.449 -4.895 1.00 77.81 191 VAL A C 1
ATOM 1572 O O . VAL A 1 191 ? 17.113 1.241 -4.442 1.00 77.81 191 VAL A O 1
ATOM 1575 N N . VAL A 1 192 ? 19.342 0.988 -4.295 1.00 82.00 192 VAL A N 1
ATOM 1576 C CA . VAL A 1 192 ? 19.322 0.193 -3.053 1.00 82.00 192 VAL A CA 1
ATOM 1577 C C . VAL A 1 192 ? 18.662 0.974 -1.917 1.00 82.00 192 VAL A C 1
ATOM 1579 O O . VAL A 1 192 ? 17.772 0.463 -1.238 1.00 82.00 192 VAL A O 1
ATOM 1582 N N . LEU A 1 193 ? 19.080 2.227 -1.710 1.00 86.12 193 LEU A N 1
ATOM 1583 C CA . LEU A 1 193 ? 18.578 3.058 -0.619 1.00 86.12 193 LEU A CA 1
ATOM 1584 C C . LEU A 1 193 ? 17.075 3.316 -0.755 1.00 86.12 193 LEU A C 1
ATOM 1586 O O . LEU A 1 193 ? 16.355 3.285 0.245 1.00 86.12 193 LEU A O 1
ATOM 1590 N N . ARG A 1 194 ? 16.595 3.517 -1.986 1.00 85.94 194 ARG A N 1
ATOM 1591 C CA . ARG A 1 194 ? 15.171 3.654 -2.288 1.00 85.94 194 ARG A CA 1
ATOM 1592 C C . ARG A 1 194 ? 14.391 2.415 -1.862 1.00 85.94 194 ARG A C 1
ATOM 1594 O O . ARG A 1 194 ? 13.420 2.560 -1.123 1.00 85.94 194 ARG A O 1
ATOM 1601 N N . VAL A 1 195 ? 14.817 1.230 -2.300 1.00 84.69 195 VAL A N 1
ATOM 1602 C CA . VAL A 1 195 ? 14.138 -0.044 -2.000 1.00 84.69 195 VAL A CA 1
ATOM 1603 C C . VAL A 1 195 ? 14.089 -0.285 -0.501 1.00 84.69 195 VAL A C 1
ATOM 1605 O O . VAL A 1 195 ? 13.013 -0.425 0.071 1.00 84.69 195 VAL A O 1
ATOM 1608 N N . VAL A 1 196 ? 15.240 -0.200 0.169 1.00 89.06 196 VAL A N 1
ATOM 1609 C CA . VAL A 1 196 ? 15.331 -0.416 1.620 1.00 89.06 196 VAL A CA 1
ATOM 1610 C C . VAL A 1 196 ? 14.451 0.571 2.391 1.00 89.06 196 VAL A C 1
ATOM 1612 O O . VAL A 1 196 ? 13.785 0.182 3.350 1.00 89.06 196 VAL A O 1
ATOM 1615 N N . THR A 1 197 ? 14.415 1.840 1.977 1.00 91.06 197 THR A N 1
ATOM 1616 C CA . THR A 1 197 ? 13.616 2.862 2.667 1.00 91.06 197 THR A CA 1
ATOM 1617 C C . THR A 1 197 ? 12.118 2.653 2.446 1.00 91.06 197 THR A C 1
ATOM 1619 O O . THR A 1 197 ? 11.351 2.671 3.408 1.00 91.06 197 THR A O 1
ATOM 1622 N N . LEU A 1 198 ? 11.678 2.459 1.199 1.00 90.75 198 LEU A N 1
ATOM 1623 C CA . LEU A 1 198 ? 10.253 2.358 0.871 1.00 90.75 198 LEU A CA 1
ATOM 1624 C C . LEU A 1 198 ? 9.650 1.036 1.360 1.00 90.75 198 LEU A C 1
ATOM 1626 O O . LEU A 1 198 ? 8.600 1.058 2.006 1.00 90.75 198 LEU A O 1
ATOM 1630 N N . ASP A 1 199 ? 10.328 -0.089 1.142 1.00 89.69 199 ASP A N 1
ATOM 1631 C CA . ASP A 1 199 ? 9.850 -1.392 1.615 1.00 89.69 199 ASP A CA 1
ATOM 1632 C C . ASP A 1 199 ? 9.987 -1.528 3.130 1.00 89.69 199 ASP A C 1
ATOM 1634 O O . ASP A 1 199 ? 9.128 -2.124 3.780 1.00 89.69 199 ASP A O 1
ATOM 1638 N N . GLY A 1 200 ? 11.011 -0.908 3.725 1.00 91.19 200 GLY A N 1
ATOM 1639 C CA . GLY A 1 200 ? 11.154 -0.822 5.177 1.00 91.19 200 GLY A CA 1
ATOM 1640 C C . GLY A 1 200 ? 9.964 -0.119 5.836 1.00 91.19 200 GLY A C 1
ATOM 1641 O O . GLY A 1 200 ? 9.438 -0.605 6.840 1.00 91.19 200 GLY A O 1
ATOM 1642 N N . LEU A 1 201 ? 9.482 0.984 5.248 1.00 92.62 201 LEU A N 1
ATOM 1643 C CA . LEU A 1 201 ? 8.280 1.684 5.720 1.00 92.62 201 LEU A CA 1
ATOM 1644 C C . LEU A 1 201 ? 7.021 0.814 5.589 1.00 92.62 201 LEU A C 1
ATOM 1646 O O . LEU A 1 201 ? 6.213 0.761 6.522 1.00 92.62 201 LEU A O 1
ATOM 1650 N N . PHE A 1 202 ? 6.861 0.104 4.469 1.00 90.94 202 PHE A N 1
ATOM 1651 C CA . PHE A 1 202 ? 5.762 -0.850 4.279 1.00 90.94 202 PHE A CA 1
ATOM 1652 C C . PHE A 1 202 ? 5.782 -1.968 5.317 1.00 90.94 202 PHE A C 1
ATOM 1654 O O . PHE A 1 202 ? 4.752 -2.274 5.924 1.00 90.94 202 PHE A O 1
ATOM 1661 N N . LEU A 1 203 ? 6.955 -2.551 5.558 1.00 92.19 203 LEU A N 1
ATOM 1662 C CA . LEU A 1 203 ? 7.125 -3.631 6.517 1.00 92.19 203 LEU A CA 1
ATOM 1663 C C . LEU A 1 203 ? 6.822 -3.156 7.939 1.00 92.19 203 LEU A C 1
ATOM 1665 O O . LEU A 1 203 ? 6.115 -3.847 8.671 1.00 92.19 203 LEU A O 1
ATOM 1669 N N . LEU A 1 204 ? 7.279 -1.960 8.321 1.00 93.12 204 LEU A N 1
ATOM 1670 C CA . LEU A 1 204 ? 6.986 -1.373 9.629 1.00 93.12 204 LEU A CA 1
ATOM 1671 C C . LEU A 1 204 ? 5.475 -1.200 9.846 1.00 93.12 204 LEU A C 1
ATOM 1673 O O . LEU A 1 204 ? 4.954 -1.554 10.908 1.00 93.12 204 LEU A O 1
ATOM 1677 N N . MET A 1 205 ? 4.752 -0.711 8.834 1.00 91.94 205 MET A N 1
ATOM 1678 C CA . MET A 1 205 ? 3.291 -0.596 8.889 1.00 91.94 205 MET A CA 1
ATOM 1679 C C . MET A 1 205 ? 2.604 -1.965 8.928 1.00 91.94 205 MET A C 1
ATOM 1681 O O . MET A 1 205 ? 1.675 -2.160 9.712 1.00 91.94 205 MET A O 1
ATOM 1685 N N . GLY A 1 206 ? 3.089 -2.940 8.157 1.00 91.19 206 GLY A N 1
ATOM 1686 C CA . GLY A 1 206 ? 2.586 -4.315 8.168 1.00 91.19 206 GLY A CA 1
ATOM 1687 C C . GLY A 1 206 ? 2.771 -5.009 9.522 1.00 91.19 206 GLY A C 1
ATOM 1688 O O . GLY A 1 206 ? 1.840 -5.639 10.024 1.00 91.19 206 GLY A O 1
ATOM 1689 N N . ILE A 1 207 ? 3.936 -4.841 10.157 1.00 92.06 207 ILE A N 1
ATOM 1690 C CA . ILE A 1 207 ? 4.214 -5.331 11.517 1.00 92.06 207 ILE A CA 1
ATOM 1691 C C . ILE A 1 207 ? 3.281 -4.650 12.515 1.00 92.06 207 ILE A C 1
ATOM 1693 O O . ILE A 1 207 ? 2.662 -5.326 13.336 1.00 92.06 207 ILE A O 1
ATOM 1697 N N . THR A 1 208 ? 3.139 -3.326 12.430 1.00 92.00 208 THR A N 1
ATOM 1698 C CA . THR A 1 208 ? 2.257 -2.562 13.323 1.00 92.00 208 THR A CA 1
ATOM 169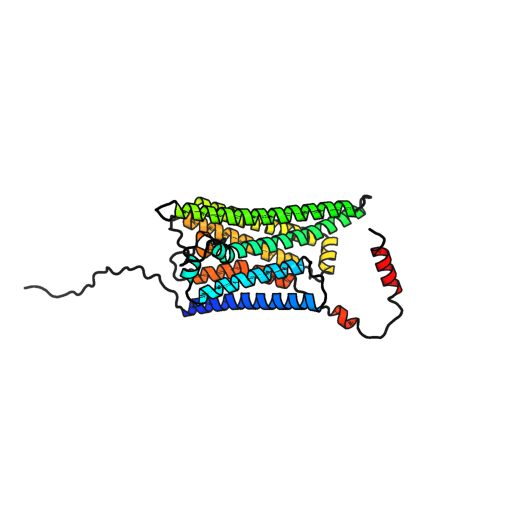9 C C . THR A 1 208 ? 0.816 -3.059 13.212 1.00 92.00 208 THR A C 1
ATOM 1701 O O . THR A 1 208 ? 0.182 -3.335 14.230 1.00 92.00 208 THR A O 1
ATOM 1704 N N . LEU A 1 209 ? 0.321 -3.272 11.988 1.00 91.19 209 LEU A N 1
ATOM 1705 C CA . LEU A 1 209 ? -0.998 -3.848 11.738 1.00 91.19 209 LEU A CA 1
ATOM 1706 C C . LEU A 1 209 ? -1.138 -5.238 12.371 1.00 91.19 209 LEU A C 1
ATOM 1708 O O . LEU A 1 209 ? -2.106 -5.489 13.092 1.00 91.19 209 LEU A O 1
ATOM 1712 N N . ALA A 1 210 ? -0.167 -6.124 12.143 1.00 91.25 210 ALA A N 1
ATOM 1713 C CA . ALA A 1 210 ? -0.171 -7.480 12.684 1.00 91.25 210 ALA A CA 1
ATOM 1714 C C . ALA A 1 210 ? -0.194 -7.494 14.215 1.00 91.25 210 ALA A C 1
ATOM 1716 O O . ALA A 1 210 ? -0.991 -8.220 14.814 1.00 91.25 210 ALA A O 1
ATOM 1717 N N . VAL A 1 211 ? 0.613 -6.644 14.853 1.00 90.25 211 VAL A N 1
ATOM 1718 C CA . VAL A 1 211 ? 0.636 -6.481 16.311 1.00 90.25 211 VAL A CA 1
ATOM 1719 C C . VAL A 1 211 ? -0.709 -5.960 16.816 1.00 90.25 211 VAL A C 1
ATOM 1721 O O . VAL A 1 211 ? -1.272 -6.541 17.746 1.00 90.25 211 VAL A O 1
ATOM 1724 N N . CYS A 1 212 ? -1.274 -4.921 16.191 1.00 88.50 212 CYS A N 1
ATOM 1725 C CA . CYS A 1 212 ? -2.583 -4.390 16.576 1.00 88.50 212 CYS A CA 1
ATOM 1726 C C . CYS A 1 212 ? -3.672 -5.469 16.517 1.00 88.50 212 CYS A C 1
ATOM 1728 O O . CYS A 1 212 ? -4.434 -5.646 17.471 1.00 88.50 212 CYS A O 1
ATOM 1730 N N . MET A 1 213 ? -3.712 -6.232 15.426 1.00 86.06 213 MET A N 1
ATOM 1731 C CA . MET A 1 213 ? -4.690 -7.297 15.209 1.00 86.06 213 MET A CA 1
ATOM 1732 C C . MET A 1 213 ? -4.504 -8.464 16.178 1.00 86.06 213 MET A C 1
ATOM 1734 O O . MET A 1 213 ? -5.484 -8.974 16.727 1.00 86.06 213 MET A O 1
ATOM 1738 N N . PHE A 1 214 ? -3.258 -8.853 16.446 1.00 86.56 214 PHE A N 1
ATOM 1739 C CA . PHE A 1 214 ? -2.937 -9.899 17.409 1.00 86.56 214 PHE A CA 1
ATOM 1740 C C . PHE A 1 214 ? -3.385 -9.523 18.826 1.00 86.56 214 PHE A C 1
ATOM 1742 O O . PHE A 1 214 ? -4.049 -10.319 19.489 1.00 86.56 214 PHE A O 1
ATOM 1749 N N . ILE A 1 215 ? -3.101 -8.297 19.281 1.00 86.25 215 ILE A N 1
ATOM 1750 C CA . ILE A 1 215 ? -3.512 -7.837 20.617 1.00 86.25 215 ILE A CA 1
ATOM 1751 C C . ILE A 1 215 ? -5.044 -7.760 20.719 1.00 86.25 215 ILE A C 1
ATOM 1753 O O . ILE A 1 215 ? -5.624 -8.187 21.725 1.00 86.25 215 ILE A O 1
ATOM 1757 N N . MET A 1 216 ? -5.731 -7.269 19.683 1.00 82.12 216 MET A N 1
ATOM 1758 C CA . MET A 1 216 ? -7.199 -7.272 19.657 1.00 82.12 216 MET A CA 1
ATOM 1759 C C . MET A 1 216 ? -7.772 -8.689 19.738 1.00 82.12 216 MET A C 1
ATOM 1761 O O . MET A 1 216 ? -8.721 -8.919 20.484 1.00 82.12 216 MET A O 1
ATOM 1765 N N . TYR A 1 217 ? -7.179 -9.654 19.033 1.00 81.12 217 TYR A N 1
ATOM 1766 C CA . TYR A 1 217 ? -7.592 -11.052 19.124 1.00 81.12 217 TYR A CA 1
ATOM 1767 C C . TYR A 1 217 ? -7.270 -11.675 20.488 1.00 81.12 217 TYR A C 1
ATOM 1769 O O . TYR A 1 217 ? -8.056 -12.468 20.999 1.00 81.12 217 TYR A O 1
ATOM 1777 N N . ALA A 1 218 ? -6.151 -11.323 21.120 1.00 82.62 218 ALA A N 1
ATOM 1778 C CA . ALA A 1 218 ? -5.773 -11.860 22.428 1.00 82.62 218 ALA A CA 1
ATOM 1779 C C . ALA A 1 218 ? -6.685 -11.358 23.566 1.00 82.62 218 ALA A C 1
ATOM 1781 O O . ALA A 1 218 ? -6.864 -12.037 24.579 1.00 82.62 218 ALA A O 1
ATOM 1782 N N . THR A 1 219 ? -7.297 -10.181 23.415 1.00 79.69 219 THR A N 1
ATOM 1783 C CA . THR A 1 219 ? -8.126 -9.559 24.456 1.00 79.69 219 THR A CA 1
ATOM 1784 C C . THR A 1 219 ? -9.608 -9.924 24.322 1.00 79.69 219 THR A C 1
ATOM 1786 O O . THR A 1 219 ? -10.199 -9.801 23.257 1.00 79.69 219 THR A O 1
ATOM 1789 N N . LYS A 1 220 ? -10.258 -10.324 25.429 1.00 75.81 220 LYS A N 1
ATOM 1790 C CA . LYS A 1 220 ? -11.698 -10.671 25.447 1.00 75.81 220 LYS A CA 1
ATOM 1791 C C . LYS A 1 220 ? -12.581 -9.537 24.903 1.00 75.81 220 LYS A C 1
ATOM 1793 O O . LYS A 1 220 ? -13.399 -9.768 24.029 1.00 75.81 220 LYS A O 1
ATOM 1798 N N . LEU A 1 221 ? -12.337 -8.307 25.355 1.00 69.56 221 LEU A N 1
ATOM 1799 C CA . LEU A 1 221 ? -13.081 -7.126 24.912 1.00 69.56 221 LEU A CA 1
ATOM 1800 C C . LEU A 1 221 ? -12.789 -6.759 23.441 1.00 69.56 221 LEU A C 1
ATOM 1802 O O . LEU A 1 221 ? -13.657 -6.224 22.759 1.00 69.56 221 LEU A O 1
ATOM 1806 N N . GLY A 1 222 ? -11.591 -7.075 22.938 1.00 69.94 222 GLY A N 1
ATOM 1807 C CA . GLY A 1 222 ? -11.259 -6.942 21.520 1.00 69.94 222 GLY A CA 1
ATOM 1808 C C . GLY A 1 222 ? -12.017 -7.949 20.656 1.00 69.94 222 GLY A C 1
ATOM 1809 O O . GLY A 1 222 ? -12.559 -7.567 19.621 1.00 69.94 222 GLY A O 1
ATOM 1810 N N . LYS A 1 223 ? -12.160 -9.199 21.120 1.00 73.31 223 LYS A N 1
ATOM 1811 C CA . LYS A 1 223 ? -13.016 -10.207 20.467 1.00 73.31 223 LYS A CA 1
ATOM 1812 C C . LYS A 1 223 ? -14.469 -9.745 20.377 1.00 73.31 223 LYS A C 1
ATOM 1814 O O . LYS A 1 223 ? -15.054 -9.864 19.308 1.00 73.31 223 LYS A O 1
ATOM 1819 N N . ASP A 1 224 ? -15.010 -9.159 21.443 1.00 68.62 224 ASP A N 1
ATOM 1820 C CA . ASP A 1 224 ? -16.392 -8.658 21.460 1.00 68.62 224 ASP A CA 1
ATOM 1821 C C . ASP A 1 224 ? -16.600 -7.503 20.460 1.00 68.62 224 ASP A C 1
ATOM 1823 O O . ASP A 1 224 ? -17.619 -7.444 19.775 1.00 68.62 224 ASP A O 1
ATOM 1827 N N . VAL A 1 225 ? -15.622 -6.594 20.323 1.00 69.94 225 VAL A N 1
ATOM 1828 C CA . VAL A 1 225 ? -15.653 -5.514 19.312 1.00 69.94 225 VAL A CA 1
ATOM 1829 C C . VAL A 1 225 ? -15.611 -6.085 17.895 1.00 69.94 225 VAL A C 1
ATOM 1831 O O . VAL A 1 225 ? -16.336 -5.631 17.012 1.00 69.94 225 VAL A O 1
ATOM 1834 N N . LEU A 1 226 ? -14.788 -7.104 17.677 1.00 68.50 226 LEU A N 1
ATOM 1835 C CA . LEU A 1 226 ? -14.638 -7.767 16.387 1.00 68.50 226 LEU A CA 1
ATOM 1836 C C . LEU A 1 226 ? -15.911 -8.532 15.987 1.00 68.50 226 LEU A C 1
ATOM 1838 O O . LEU A 1 226 ? -16.345 -8.474 14.836 1.00 68.50 226 LEU A O 1
ATOM 1842 N N . GLU A 1 227 ? -16.547 -9.181 16.962 1.00 70.56 227 GLU A N 1
ATOM 1843 C CA . GLU A 1 227 ? -17.823 -9.884 16.816 1.00 70.56 227 GLU A CA 1
ATOM 1844 C C . GLU A 1 227 ? -18.982 -8.905 16.577 1.00 70.56 227 GLU A C 1
ATOM 1846 O O . GLU A 1 227 ? -19.832 -9.157 15.722 1.00 70.56 227 GLU A O 1
ATOM 1851 N N . ALA A 1 228 ? -18.963 -7.729 17.216 1.00 59.19 228 ALA A N 1
ATOM 1852 C CA . ALA A 1 228 ? -19.924 -6.653 16.961 1.00 59.19 228 ALA A CA 1
ATOM 1853 C C . ALA A 1 228 ? -19.853 -6.099 15.523 1.00 59.19 228 ALA A C 1
ATOM 1855 O O . ALA A 1 228 ? -20.857 -5.614 14.999 1.00 59.19 228 ALA A O 1
ATOM 1856 N N . HIS A 1 229 ? -18.699 -6.214 14.859 1.00 64.75 229 HIS A N 1
ATOM 1857 C CA . HIS A 1 229 ? -18.529 -5.887 13.440 1.00 64.75 229 HIS A CA 1
ATOM 1858 C C . HIS A 1 229 ? -18.879 -7.052 12.487 1.00 64.75 229 HIS A C 1
ATOM 1860 O O . HIS A 1 229 ? -18.634 -6.949 11.287 1.00 64.75 229 HIS A O 1
ATOM 1866 N N . ASN A 1 230 ? -19.493 -8.139 12.980 1.00 59.28 230 ASN A N 1
ATOM 1867 C CA . ASN A 1 230 ? -19.835 -9.358 12.225 1.00 59.28 230 ASN A CA 1
ATOM 1868 C C . ASN A 1 230 ? -18.628 -10.062 11.572 1.00 59.28 230 ASN A C 1
ATOM 1870 O O . ASN A 1 230 ? -18.769 -10.788 10.582 1.00 59.28 230 ASN A O 1
ATOM 1874 N N . LEU A 1 231 ? -17.423 -9.874 12.111 1.00 62.03 231 LEU A N 1
ATOM 1875 C CA . LEU A 1 231 ? -16.233 -10.570 11.635 1.00 62.03 231 LEU A CA 1
ATOM 1876 C C . LEU A 1 231 ? -16.133 -11.923 12.356 1.00 62.03 231 LEU A C 1
ATOM 1878 O O . LEU A 1 231 ? -16.006 -11.974 13.577 1.00 62.03 231 LEU A O 1
ATOM 1882 N N . ASN A 1 232 ? -16.183 -13.042 11.614 1.00 61.53 232 ASN A N 1
ATOM 1883 C CA . ASN A 1 232 ? -15.899 -14.366 12.192 1.00 61.53 232 ASN A CA 1
ATOM 1884 C C . ASN A 1 232 ? -14.548 -14.322 12.920 1.00 61.53 232 ASN A C 1
ATOM 1886 O O . ASN A 1 232 ? -13.602 -13.722 12.412 1.00 61.53 232 ASN A O 1
ATOM 1890 N N . LYS A 1 233 ? -14.436 -15.055 14.033 1.00 62.19 233 LYS A N 1
ATOM 1891 C CA . LYS A 1 233 ? -13.287 -15.032 14.958 1.00 62.19 233 LYS A CA 1
ATOM 1892 C C . LYS A 1 233 ? -11.903 -15.142 14.287 1.00 62.19 233 LYS A C 1
ATOM 1894 O O . LYS A 1 233 ? -10.953 -14.557 14.788 1.00 62.19 233 LYS A O 1
ATOM 1899 N N . TRP A 1 234 ? -11.797 -15.842 13.154 1.00 68.88 234 TRP A N 1
ATOM 1900 C CA . TRP A 1 234 ? -10.534 -16.078 12.438 1.00 68.88 234 TRP A CA 1
ATOM 1901 C C . TRP A 1 234 ? -10.242 -15.102 11.291 1.00 68.88 234 TRP A C 1
ATOM 1903 O O . TRP A 1 234 ? -9.081 -14.795 11.042 1.00 68.88 234 TRP A O 1
ATOM 1913 N N . LYS A 1 235 ? -11.275 -14.565 10.624 1.00 77.62 235 LYS A N 1
ATOM 1914 C CA . LYS A 1 235 ? -11.140 -13.688 9.441 1.00 77.62 235 LYS A CA 1
ATOM 1915 C C . LYS A 1 235 ? -10.118 -12.545 9.610 1.00 77.62 235 LYS A C 1
ATOM 1917 O O . LYS A 1 235 ? -9.269 -12.407 8.738 1.00 77.62 235 LYS A O 1
ATOM 1922 N N . PRO A 1 236 ? -10.150 -11.746 10.691 1.00 78.25 236 PRO A N 1
ATOM 1923 C CA . PRO A 1 236 ? -9.231 -10.619 10.878 1.00 78.25 236 PRO A CA 1
ATOM 1924 C C . PRO A 1 236 ? -7.778 -11.042 11.117 1.00 78.25 236 PRO A C 1
ATOM 1926 O O . PRO A 1 236 ? -6.863 -10.400 10.606 1.00 78.25 236 PRO A O 1
ATOM 1929 N N . VAL A 1 237 ? -7.558 -12.137 11.849 1.00 82.06 237 VAL A N 1
ATOM 1930 C CA . VAL A 1 237 ? -6.210 -12.674 12.091 1.00 82.06 237 VAL A CA 1
ATOM 1931 C C . VAL A 1 237 ? -5.634 -13.247 10.800 1.00 82.06 237 VAL A C 1
ATOM 1933 O O . VAL A 1 237 ? -4.508 -12.919 10.433 1.00 82.06 237 VAL A O 1
ATOM 1936 N N . THR A 1 238 ? -6.423 -14.042 10.070 1.00 84.62 238 THR A N 1
ATOM 1937 C CA . THR A 1 238 ? -6.027 -14.582 8.763 1.00 84.62 238 THR A CA 1
ATOM 1938 C C . THR A 1 238 ? -5.728 -13.461 7.772 1.00 84.62 238 THR A C 1
ATOM 1940 O O . THR A 1 238 ? -4.687 -13.488 7.130 1.00 84.62 238 THR A O 1
ATOM 1943 N N . PHE A 1 239 ? -6.587 -12.443 7.693 1.00 86.75 239 PHE A N 1
ATOM 1944 C CA . PHE A 1 239 ? -6.388 -11.274 6.836 1.00 86.75 239 PHE A CA 1
ATOM 1945 C C . PHE A 1 239 ? -5.074 -10.546 7.143 1.00 86.75 239 PHE A C 1
ATOM 1947 O O . PHE A 1 239 ? -4.275 -10.309 6.240 1.00 86.75 239 PHE A O 1
ATOM 1954 N N . SER A 1 240 ? -4.808 -10.260 8.419 1.00 86.06 240 SER A N 1
ATOM 1955 C CA . SER A 1 240 ? -3.570 -9.590 8.819 1.00 86.06 240 SER A CA 1
ATOM 1956 C C . SER A 1 240 ? -2.325 -10.436 8.549 1.00 86.06 240 SER A C 1
ATOM 1958 O O . SER A 1 240 ? -1.293 -9.888 8.173 1.00 86.06 240 SER A O 1
ATOM 1960 N N . CYS A 1 241 ? -2.409 -11.755 8.735 1.00 87.94 241 CYS A N 1
ATOM 1961 C CA . CYS A 1 241 ? -1.311 -12.676 8.455 1.00 87.94 241 CYS A CA 1
ATOM 1962 C C . CYS A 1 241 ? -1.004 -12.745 6.954 1.00 87.94 241 CYS A C 1
ATOM 1964 O O . CYS A 1 241 ? 0.156 -12.638 6.569 1.00 87.94 241 CYS A O 1
ATOM 1966 N N . VAL A 1 242 ? -2.035 -12.843 6.107 1.00 90.38 242 VAL A N 1
ATOM 1967 C CA . VAL A 1 242 ? -1.884 -12.839 4.644 1.00 90.38 242 VAL A CA 1
ATOM 1968 C C . VAL A 1 242 ? -1.233 -11.542 4.167 1.00 90.38 242 VAL A C 1
ATOM 1970 O O . VAL A 1 242 ? -0.262 -11.601 3.419 1.00 90.38 242 VAL A O 1
ATOM 1973 N N . LEU A 1 243 ? -1.706 -10.381 4.635 1.00 89.00 243 LEU A N 1
ATOM 1974 C CA . LEU A 1 243 ? -1.100 -9.094 4.278 1.00 89.00 243 LEU A CA 1
ATOM 1975 C C . LEU A 1 243 ? 0.366 -9.011 4.717 1.00 89.00 243 LEU A C 1
ATOM 1977 O O . LEU A 1 243 ? 1.221 -8.630 3.924 1.00 89.00 243 LEU A O 1
ATOM 1981 N N . PHE A 1 244 ? 0.669 -9.412 5.954 1.00 89.44 244 PHE A N 1
ATOM 1982 C CA . PHE A 1 244 ? 2.039 -9.416 6.463 1.00 89.44 244 PHE A CA 1
ATOM 1983 C C . PHE A 1 244 ? 2.966 -10.308 5.625 1.00 89.44 244 PHE A C 1
ATOM 1985 O O . PHE A 1 244 ? 4.043 -9.867 5.233 1.00 89.44 244 PHE A O 1
ATOM 1992 N N . LEU A 1 245 ? 2.537 -11.531 5.296 1.00 91.12 245 LEU A N 1
ATOM 1993 C CA . LEU A 1 245 ? 3.317 -12.452 4.465 1.00 91.12 245 LEU A CA 1
ATOM 1994 C C . LEU A 1 245 ? 3.550 -11.903 3.054 1.00 91.12 245 LEU A C 1
ATOM 1996 O O . LEU A 1 245 ? 4.658 -12.027 2.537 1.00 91.12 245 LEU A O 1
ATOM 2000 N N . LEU A 1 246 ? 2.543 -11.264 2.450 1.00 90.69 246 LEU A N 1
ATOM 2001 C CA . LEU A 1 246 ? 2.685 -10.641 1.133 1.00 90.69 246 LEU A CA 1
ATOM 2002 C C . LEU A 1 246 ? 3.714 -9.501 1.167 1.00 90.69 246 LEU A C 1
ATOM 2004 O O . LEU A 1 246 ? 4.608 -9.485 0.324 1.00 90.69 246 LEU A O 1
ATOM 2008 N N . PHE A 1 247 ? 3.675 -8.622 2.175 1.00 88.81 247 PHE A N 1
ATOM 2009 C CA . PHE A 1 247 ? 4.656 -7.535 2.306 1.00 88.81 247 PHE A CA 1
ATOM 2010 C C . PHE A 1 247 ? 6.074 -8.027 2.612 1.00 88.81 247 PHE A C 1
ATOM 2012 O O . PHE A 1 247 ? 7.031 -7.510 2.043 1.00 88.81 247 PHE A O 1
ATOM 2019 N N . VAL A 1 248 ? 6.222 -9.054 3.455 1.00 90.69 248 VAL A N 1
ATOM 2020 C CA . VAL A 1 248 ? 7.525 -9.697 3.691 1.00 90.69 248 VAL A CA 1
ATOM 2021 C C . VAL A 1 248 ? 8.058 -10.311 2.396 1.00 90.69 248 VAL A C 1
ATOM 2023 O O . VAL A 1 248 ? 9.226 -10.123 2.071 1.00 90.69 248 VAL A O 1
ATOM 2026 N N . SER A 1 249 ? 7.210 -11.013 1.635 1.00 91.06 249 SER A N 1
ATOM 2027 C CA . SER A 1 249 ? 7.623 -11.639 0.374 1.00 91.06 249 SER A CA 1
ATOM 2028 C C . SER A 1 249 ? 8.078 -10.616 -0.670 1.00 91.06 249 SER A C 1
ATOM 2030 O O . SER A 1 249 ? 9.083 -10.854 -1.335 1.00 91.06 249 SER A O 1
ATOM 2032 N N . ARG A 1 250 ? 7.400 -9.461 -0.746 1.00 87.06 250 ARG A N 1
ATOM 2033 C CA . ARG A 1 250 ? 7.785 -8.324 -1.591 1.00 87.06 250 ARG A CA 1
ATOM 2034 C C . ARG A 1 250 ? 9.159 -7.786 -1.207 1.00 87.06 250 ARG A C 1
ATOM 2036 O O . ARG A 1 250 ? 10.061 -7.791 -2.033 1.00 87.06 250 ARG A O 1
ATOM 2043 N N . ALA A 1 251 ? 9.347 -7.437 0.067 1.00 87.81 251 ALA A N 1
ATOM 2044 C CA . ALA A 1 251 ? 10.610 -6.879 0.550 1.00 87.81 251 ALA A CA 1
ATOM 2045 C C . ALA A 1 251 ? 11.801 -7.831 0.333 1.00 87.81 251 ALA A C 1
ATOM 2047 O O . ALA A 1 251 ? 12.894 -7.396 -0.022 1.00 87.81 251 ALA A O 1
ATOM 2048 N N . ILE A 1 252 ? 11.598 -9.141 0.525 1.00 88.00 252 ILE A N 1
ATOM 2049 C CA . ILE A 1 252 ? 12.639 -10.147 0.267 1.00 88.00 252 ILE A CA 1
ATOM 2050 C C . ILE A 1 252 ? 12.984 -10.198 -1.222 1.00 88.00 252 ILE A C 1
ATOM 2052 O O . ILE A 1 252 ? 14.164 -10.238 -1.566 1.00 88.00 252 ILE A O 1
ATOM 2056 N N . TYR A 1 253 ? 11.986 -10.198 -2.106 1.00 85.38 253 TYR A N 1
ATOM 2057 C CA . TYR A 1 253 ? 12.239 -10.215 -3.542 1.00 85.38 253 TYR A CA 1
ATOM 2058 C C . TYR A 1 253 ? 12.957 -8.954 -4.013 1.00 85.38 253 TYR A C 1
ATOM 2060 O O . TYR A 1 253 ? 13.959 -9.063 -4.719 1.00 85.38 253 TYR A O 1
ATOM 2068 N N . ASP A 1 254 ? 12.481 -7.778 -3.606 1.00 83.69 254 ASP A N 1
ATOM 2069 C CA . ASP A 1 254 ? 13.066 -6.506 -4.024 1.00 83.69 254 ASP A CA 1
ATOM 2070 C C . ASP A 1 254 ? 14.524 -6.407 -3.540 1.00 83.69 254 ASP A C 1
ATOM 2072 O O . ASP A 1 254 ? 15.411 -6.027 -4.308 1.00 83.69 254 ASP A O 1
ATOM 2076 N N . LEU A 1 255 ? 14.823 -6.889 -2.326 1.00 83.06 255 LEU A N 1
ATOM 2077 C CA . LEU A 1 255 ? 16.194 -6.990 -1.816 1.00 83.06 255 LEU A CA 1
ATOM 2078 C C . LEU A 1 255 ? 17.070 -7.953 -2.636 1.00 83.06 255 LEU A C 1
ATOM 2080 O O . LEU A 1 255 ? 18.228 -7.638 -2.923 1.00 83.06 255 LEU A O 1
ATOM 2084 N N . ILE A 1 256 ? 16.546 -9.124 -3.012 1.00 82.88 256 ILE A N 1
ATOM 2085 C CA . ILE A 1 256 ? 17.271 -10.100 -3.840 1.00 82.88 256 ILE A CA 1
ATOM 2086 C C . ILE A 1 256 ? 17.541 -9.520 -5.233 1.00 82.88 256 ILE A C 1
ATOM 2088 O O . ILE A 1 256 ? 18.673 -9.600 -5.710 1.00 82.88 256 ILE A O 1
ATOM 2092 N N . SER A 1 257 ? 16.538 -8.900 -5.857 1.00 77.38 257 SER A N 1
ATOM 2093 C CA . SER A 1 257 ? 16.646 -8.279 -7.182 1.00 77.38 257 SER A CA 1
ATOM 2094 C C . SER A 1 257 ? 17.715 -7.180 -7.195 1.00 77.38 257 SER A C 1
ATOM 2096 O O . SER A 1 257 ? 18.634 -7.192 -8.019 1.00 77.38 257 SER A O 1
ATOM 2098 N N . VAL A 1 258 ? 17.703 -6.298 -6.191 1.00 77.00 258 VAL A N 1
ATOM 2099 C CA . VAL A 1 258 ? 18.751 -5.282 -6.004 1.00 77.00 258 VAL A CA 1
ATOM 2100 C C . VAL A 1 258 ? 20.126 -5.913 -5.779 1.00 77.00 258 VAL A C 1
ATOM 2102 O O . VAL A 1 258 ? 21.115 -5.475 -6.357 1.00 77.00 258 VAL A O 1
ATOM 2105 N N . THR A 1 259 ? 20.224 -6.952 -4.952 1.00 76.94 259 THR A N 1
ATOM 2106 C CA . THR A 1 259 ? 21.523 -7.575 -4.653 1.00 76.94 259 THR A CA 1
ATOM 2107 C C . THR A 1 259 ? 22.141 -8.191 -5.908 1.00 76.94 259 THR A C 1
ATOM 2109 O O . THR A 1 259 ? 23.330 -8.009 -6.158 1.00 76.94 259 THR A O 1
ATOM 2112 N N . ILE A 1 260 ? 21.342 -8.877 -6.729 1.00 74.69 260 ILE A N 1
ATOM 2113 C CA . ILE A 1 260 ? 21.808 -9.493 -7.979 1.00 74.69 260 ILE A CA 1
ATOM 2114 C C . ILE A 1 260 ? 22.300 -8.424 -8.964 1.00 74.69 260 ILE A C 1
ATOM 2116 O O . ILE A 1 260 ? 23.380 -8.577 -9.536 1.00 74.69 260 ILE A O 1
ATOM 2120 N N . THR A 1 261 ? 21.549 -7.332 -9.131 1.00 70.94 261 THR A N 1
ATOM 2121 C CA . THR A 1 261 ? 21.928 -6.239 -10.048 1.00 70.94 261 THR A CA 1
ATOM 2122 C C . THR A 1 261 ? 23.232 -5.554 -9.628 1.00 70.94 261 THR A C 1
ATOM 2124 O O . THR A 1 261 ? 24.094 -5.304 -10.472 1.00 70.94 261 THR A O 1
ATOM 2127 N N . VAL A 1 262 ? 23.433 -5.326 -8.325 1.00 73.12 262 VAL A N 1
ATOM 2128 C CA . VAL A 1 262 ? 24.677 -4.753 -7.779 1.00 73.12 262 VAL A CA 1
ATOM 2129 C C . VAL A 1 262 ? 25.863 -5.709 -7.950 1.00 73.12 262 VAL A C 1
ATOM 2131 O O . VAL A 1 262 ? 26.935 -5.291 -8.386 1.00 73.12 262 VAL A O 1
ATOM 2134 N N . VAL A 1 263 ? 25.691 -6.996 -7.624 1.00 73.62 263 VAL A N 1
ATOM 2135 C CA . VAL A 1 263 ? 26.782 -7.989 -7.653 1.00 73.62 263 VAL A CA 1
ATOM 2136 C C . VAL A 1 263 ? 27.256 -8.271 -9.075 1.00 73.62 263 VAL A C 1
ATOM 2138 O O . VAL A 1 263 ? 28.462 -8.295 -9.322 1.00 73.62 263 VAL A O 1
ATOM 2141 N N . ASN A 1 264 ? 26.332 -8.455 -10.018 1.00 67.12 264 ASN A N 1
ATOM 2142 C CA . ASN A 1 264 ? 26.695 -8.817 -11.387 1.00 67.12 264 ASN A CA 1
ATOM 2143 C C . ASN A 1 264 ? 27.127 -7.613 -12.238 1.00 67.12 264 ASN A C 1
ATOM 2145 O O . ASN A 1 264 ? 27.522 -7.806 -13.387 1.00 67.12 264 ASN A O 1
ATOM 2149 N N . LYS A 1 265 ? 27.061 -6.383 -11.695 1.00 63.62 265 LYS A N 1
ATOM 2150 C CA . LYS A 1 265 ? 27.251 -5.122 -12.440 1.00 63.62 265 LYS A CA 1
ATOM 2151 C C . LYS A 1 265 ? 26.455 -5.096 -13.745 1.00 63.62 265 LYS A C 1
ATOM 2153 O O . LYS A 1 265 ? 26.904 -4.543 -14.747 1.00 63.62 265 LYS A O 1
ATOM 2158 N N . GLU A 1 266 ? 25.301 -5.746 -13.744 1.00 59.75 266 GLU A N 1
ATOM 2159 C CA . GLU A 1 266 ? 24.465 -5.766 -14.925 1.00 59.75 266 GLU A CA 1
ATOM 2160 C C . GLU A 1 266 ? 23.830 -4.398 -15.085 1.00 59.75 266 GLU A C 1
ATOM 2162 O O . GLU A 1 266 ? 23.334 -3.806 -14.122 1.00 59.75 266 GLU A O 1
ATOM 2167 N N . GLU A 1 267 ? 23.898 -3.877 -16.308 1.00 52.66 267 GLU A N 1
ATOM 2168 C CA . GLU A 1 267 ? 23.237 -2.629 -16.643 1.00 52.66 267 GLU A CA 1
ATOM 2169 C C . GLU A 1 267 ? 21.741 -2.785 -16.355 1.00 52.66 267 GLU A C 1
ATOM 2171 O O . GLU A 1 267 ? 21.086 -3.720 -16.830 1.00 52.66 267 GLU A O 1
ATOM 2176 N N . MET A 1 268 ? 21.219 -1.876 -15.531 1.00 50.66 268 MET A N 1
ATOM 2177 C CA . MET A 1 268 ? 19.822 -1.835 -15.108 1.00 50.66 268 MET A CA 1
ATOM 2178 C C . MET A 1 268 ? 18.932 -1.375 -16.269 1.00 50.66 268 MET A C 1
ATOM 2180 O O . MET A 1 268 ? 18.425 -0.254 -16.287 1.00 50.66 268 MET A O 1
ATOM 2184 N N . HIS A 1 269 ? 18.728 -2.246 -17.251 1.00 45.53 269 HIS A N 1
ATOM 2185 C CA . HIS A 1 269 ? 17.778 -2.013 -18.333 1.00 45.53 269 HIS A CA 1
ATOM 2186 C C . HIS A 1 269 ? 16.417 -2.552 -17.914 1.00 45.53 269 HIS A C 1
ATOM 2188 O O . HIS A 1 269 ? 16.204 -3.763 -17.943 1.00 45.53 269 HIS A O 1
ATOM 2194 N N . ALA A 1 270 ? 15.491 -1.672 -17.519 1.00 46.47 270 ALA A N 1
ATOM 2195 C CA . ALA A 1 270 ? 14.100 -2.105 -17.412 1.00 46.47 270 ALA A CA 1
ATOM 2196 C C . ALA A 1 270 ? 13.566 -2.455 -18.795 1.00 46.47 270 ALA A C 1
ATOM 2198 O O . ALA A 1 270 ? 14.007 -1.930 -19.823 1.00 46.47 270 ALA A O 1
ATOM 2199 N N . TYR A 1 271 ? 12.585 -3.342 -18.808 1.00 44.66 271 TYR A N 1
ATOM 2200 C CA . TYR A 1 271 ? 11.980 -3.852 -20.024 1.00 44.66 271 TYR A CA 1
ATOM 2201 C C . TYR A 1 271 ? 11.341 -2.730 -20.867 1.00 44.66 271 TYR A C 1
ATOM 2203 O O . TYR A 1 271 ? 10.203 -2.353 -20.630 1.00 44.66 271 TYR A O 1
ATOM 2211 N N . GLY A 1 272 ? 12.045 -2.179 -21.862 1.00 38.75 272 GLY A N 1
ATOM 2212 C CA . GLY A 1 272 ? 11.472 -1.312 -22.909 1.00 38.75 272 GLY A CA 1
ATOM 2213 C C . GLY A 1 272 ? 10.882 0.040 -22.466 1.00 38.75 272 GLY A C 1
ATOM 2214 O O . GLY A 1 272 ? 10.338 0.759 -23.302 1.00 38.75 272 GLY A O 1
ATOM 2215 N N . PHE A 1 273 ? 10.995 0.412 -21.189 1.00 39.84 273 PHE A N 1
ATOM 2216 C CA . PHE A 1 273 ? 10.592 1.717 -20.668 1.00 39.84 273 PHE A CA 1
ATOM 2217 C C . PHE A 1 273 ? 11.840 2.539 -20.355 1.00 39.84 273 PHE A C 1
ATOM 2219 O O . PHE A 1 273 ? 12.580 2.229 -19.424 1.00 39.84 273 PHE A O 1
ATOM 2226 N N . GLY A 1 274 ? 12.041 3.649 -21.070 1.00 35.22 274 GLY A N 1
ATOM 2227 C CA . GLY A 1 274 ? 13.072 4.656 -20.757 1.00 35.22 274 GLY A CA 1
ATOM 2228 C C . GLY A 1 274 ? 12.900 5.359 -19.395 1.00 35.22 274 GLY A C 1
ATOM 2229 O O . GLY A 1 274 ? 13.542 6.371 -19.129 1.00 35.22 274 GLY A O 1
ATOM 2230 N N . SER A 1 275 ? 12.022 4.847 -18.530 1.00 44.75 275 SER A N 1
ATOM 2231 C CA . SER A 1 275 ? 11.624 5.391 -17.231 1.00 44.75 275 SER A CA 1
ATOM 2232 C C . SER A 1 275 ? 11.742 4.380 -16.074 1.00 44.75 275 SER A C 1
ATOM 2234 O O . SER A 1 275 ? 11.072 4.513 -15.051 1.00 44.75 275 SER A O 1
ATOM 2236 N N . SER A 1 276 ? 12.644 3.404 -16.216 1.00 50.03 276 SER A N 1
ATOM 2237 C CA . SER A 1 276 ? 12.987 2.340 -15.251 1.00 50.03 276 SER A CA 1
ATOM 2238 C C . SER A 1 276 ? 13.221 2.795 -13.806 1.00 50.03 276 SER A C 1
ATOM 2240 O O . SER A 1 276 ? 12.949 2.078 -12.854 1.00 50.03 276 SER A O 1
ATOM 2242 N N . TRP A 1 277 ? 13.703 4.016 -13.618 1.00 49.38 277 TRP A N 1
ATOM 2243 C CA . TRP A 1 277 ? 14.084 4.584 -12.328 1.00 49.38 277 TRP A CA 1
ATOM 2244 C C . TRP A 1 277 ? 12.906 5.099 -11.488 1.00 49.38 277 TRP A C 1
ATOM 2246 O O . TRP A 1 277 ? 13.120 5.602 -10.383 1.00 49.38 277 TRP A O 1
ATOM 2256 N N . MET A 1 278 ? 11.673 4.979 -11.992 1.00 49.00 278 MET A N 1
ATOM 2257 C CA . MET A 1 278 ? 10.444 5.409 -11.318 1.00 49.00 278 MET A CA 1
ATOM 2258 C C . MET A 1 278 ? 9.656 4.276 -10.676 1.00 49.00 278 MET A C 1
ATOM 2260 O O . MET A 1 278 ? 8.865 4.541 -9.772 1.00 49.00 278 MET A O 1
ATOM 2264 N N . ALA A 1 279 ? 9.885 3.026 -11.069 1.00 53.62 279 ALA A N 1
ATOM 2265 C CA . ALA A 1 279 ? 9.211 1.875 -10.477 1.00 53.62 279 ALA A CA 1
ATOM 2266 C C . ALA A 1 279 ? 9.637 1.670 -9.030 1.00 53.62 279 ALA A C 1
ATOM 2268 O O . ALA A 1 279 ? 10.823 1.737 -8.709 1.00 53.62 279 ALA A O 1
ATOM 2269 N N . THR A 1 280 ? 8.655 1.560 -8.136 1.00 52.06 280 THR A N 1
ATOM 2270 C CA . THR A 1 280 ? 8.908 1.385 -6.700 1.00 52.06 280 THR A CA 1
ATOM 2271 C C . THR A 1 280 ? 9.257 -0.062 -6.376 1.00 52.06 280 THR A C 1
ATOM 2273 O O . THR A 1 280 ? 10.036 -0.298 -5.462 1.00 52.06 280 THR A O 1
ATOM 2276 N N . ASP A 1 281 ? 8.694 -1.011 -7.118 1.00 55.50 281 ASP A N 1
ATOM 2277 C CA . ASP A 1 281 ? 9.087 -2.413 -7.143 1.00 55.50 281 ASP A CA 1
ATOM 2278 C C . ASP A 1 281 ? 10.257 -2.645 -8.097 1.00 55.50 281 ASP A C 1
ATOM 2280 O O . ASP A 1 281 ? 10.364 -2.044 -9.166 1.00 55.50 281 ASP A O 1
ATOM 2284 N N . MET A 1 282 ? 11.115 -3.594 -7.733 1.00 52.72 282 MET A N 1
ATOM 2285 C CA . MET A 1 282 ? 12.197 -4.056 -8.603 1.00 52.72 282 MET A CA 1
ATOM 2286 C C . MET A 1 282 ? 11.711 -5.092 -9.620 1.00 52.72 282 MET A C 1
ATOM 2288 O O . MET A 1 282 ? 12.515 -5.705 -10.324 1.00 52.72 282 MET A O 1
ATOM 2292 N N . ALA A 1 283 ? 10.394 -5.295 -9.700 1.00 49.94 283 ALA A N 1
ATOM 2293 C CA . ALA A 1 283 ? 9.746 -6.161 -10.671 1.00 49.94 283 ALA A CA 1
ATOM 2294 C C . ALA A 1 283 ? 10.003 -5.692 -12.119 1.00 49.94 283 ALA A C 1
ATOM 2296 O O . ALA A 1 283 ? 10.069 -6.527 -13.017 1.00 49.94 283 ALA A O 1
ATOM 2297 N N . ASP A 1 284 ? 10.219 -4.389 -12.338 1.00 51.22 284 ASP A N 1
ATOM 2298 C CA . ASP A 1 284 ? 10.555 -3.798 -13.644 1.00 51.22 284 ASP A CA 1
ATOM 2299 C C . ASP A 1 284 ? 11.945 -4.222 -14.181 1.00 51.22 284 ASP A C 1
ATOM 2301 O O . ASP A 1 284 ? 12.215 -4.068 -15.376 1.00 51.22 284 ASP A O 1
ATOM 2305 N N . TYR A 1 285 ? 12.832 -4.760 -13.328 1.00 53.12 285 TYR A N 1
ATOM 2306 C CA . TYR A 1 285 ? 14.235 -5.079 -13.654 1.00 53.12 285 TYR A CA 1
ATOM 2307 C C . TYR A 1 285 ? 14.492 -6.548 -14.014 1.00 53.12 285 TYR A C 1
ATOM 2309 O O . TYR A 1 285 ? 15.630 -7.024 -13.972 1.00 53.12 285 TYR A O 1
ATOM 2317 N N . GLU A 1 286 ? 13.452 -7.294 -14.376 1.00 49.00 286 GLU A N 1
ATOM 2318 C CA . GLU A 1 286 ? 13.619 -8.656 -14.872 1.00 49.00 286 GLU A CA 1
ATOM 2319 C C . GLU A 1 286 ? 14.570 -8.692 -16.088 1.00 49.00 286 GLU A C 1
ATOM 2321 O O . GLU A 1 286 ? 14.355 -8.039 -17.107 1.00 49.00 286 GLU A O 1
ATOM 2326 N N . PHE A 1 287 ? 15.646 -9.470 -15.923 1.00 47.31 287 PHE A N 1
ATOM 2327 C CA . PHE A 1 287 ? 16.781 -9.696 -16.825 1.00 47.31 287 PHE A CA 1
ATOM 2328 C C . PHE A 1 287 ? 16.412 -9.922 -18.307 1.00 47.31 287 PHE A C 1
ATOM 2330 O O . PHE A 1 287 ? 15.270 -10.218 -18.639 1.00 47.31 287 PHE A O 1
ATOM 2337 N N . LYS A 1 288 ? 17.441 -9.981 -19.179 1.00 48.56 288 LYS A N 1
ATOM 2338 C CA . LYS A 1 288 ? 17.477 -10.520 -20.573 1.00 48.56 288 LYS A CA 1
ATOM 2339 C C . LYS A 1 288 ? 16.844 -11.922 -20.794 1.00 48.56 288 LYS A C 1
ATOM 2341 O O . LYS A 1 288 ? 17.169 -12.627 -21.750 1.00 48.56 288 LYS A O 1
ATOM 2346 N N . ARG A 1 289 ? 15.985 -12.407 -19.903 1.00 53.56 289 ARG A N 1
ATOM 2347 C CA . ARG A 1 289 ? 15.260 -13.664 -20.005 1.00 53.56 289 ARG A CA 1
ATOM 2348 C C . ARG A 1 289 ? 14.036 -13.485 -20.885 1.00 53.56 289 ARG A C 1
ATOM 2350 O O . ARG A 1 289 ? 13.301 -12.512 -20.772 1.00 53.56 289 ARG A O 1
ATOM 2357 N N . LYS A 1 290 ? 13.785 -14.516 -21.695 1.00 57.38 290 LYS A N 1
ATOM 2358 C CA . LYS A 1 290 ? 12.618 -14.633 -22.574 1.00 57.38 290 LYS A CA 1
ATOM 2359 C C . LYS A 1 290 ? 11.329 -14.192 -21.878 1.00 57.38 290 LYS A C 1
ATOM 2361 O O . LYS A 1 290 ? 10.582 -13.454 -22.476 1.00 57.38 290 LYS A O 1
ATOM 2366 N N . TYR A 1 291 ? 11.108 -14.543 -20.611 1.00 62.62 291 TYR A N 1
ATOM 2367 C CA . TYR A 1 291 ? 9.833 -14.332 -19.912 1.00 62.62 291 TYR A CA 1
ATOM 2368 C C . TYR A 1 291 ? 9.731 -13.080 -19.018 1.00 62.62 291 TYR A C 1
ATOM 2370 O O . TYR A 1 291 ? 8.755 -12.990 -18.279 1.00 62.62 291 TYR A O 1
ATOM 2378 N N . GLY A 1 292 ? 10.668 -12.122 -19.084 1.00 64.94 292 GLY A N 1
ATOM 2379 C CA . GLY A 1 292 ? 10.756 -11.006 -18.119 1.00 64.94 292 GLY A CA 1
ATOM 2380 C C . GLY A 1 292 ? 9.483 -10.158 -17.950 1.00 64.94 292 GLY A C 1
ATOM 2381 O O . GLY A 1 292 ? 9.159 -9.696 -16.862 1.00 64.94 292 GLY A O 1
ATOM 2382 N N . TYR A 1 293 ? 8.692 -10.009 -19.013 1.00 67.81 293 TYR A N 1
ATOM 2383 C CA . TYR A 1 293 ? 7.405 -9.310 -18.946 1.00 67.81 293 TYR A CA 1
ATOM 2384 C C . TYR A 1 293 ? 6.314 -10.100 -18.205 1.00 67.81 293 TYR A C 1
ATOM 2386 O O . TYR A 1 293 ? 5.472 -9.534 -17.508 1.00 67.81 293 TYR A O 1
ATOM 2394 N N . VAL A 1 294 ? 6.301 -11.424 -18.378 1.00 70.12 294 VAL A N 1
ATOM 2395 C CA . VAL A 1 294 ? 5.287 -12.300 -17.776 1.00 70.12 294 VAL A CA 1
ATOM 2396 C C . VAL A 1 294 ? 5.498 -12.385 -16.271 1.00 70.12 294 VAL A C 1
ATOM 2398 O O . VAL A 1 294 ? 4.541 -12.309 -15.500 1.00 70.12 294 VAL A O 1
ATOM 2401 N N . SER A 1 295 ? 6.749 -12.523 -15.850 1.00 70.81 295 SER A N 1
ATOM 2402 C CA . SER A 1 295 ? 7.148 -12.491 -14.447 1.00 70.81 295 SER A CA 1
ATOM 2403 C C . SER A 1 295 ? 6.863 -11.134 -13.815 1.00 70.81 295 SER A C 1
ATOM 2405 O O . SER A 1 295 ? 6.218 -11.115 -12.770 1.00 70.81 295 SER A O 1
ATOM 2407 N N . TYR A 1 296 ? 7.196 -10.023 -14.483 1.00 71.44 296 TYR A N 1
ATOM 2408 C CA . TYR A 1 296 ? 6.831 -8.676 -14.032 1.00 71.44 296 TYR A CA 1
ATOM 2409 C C . TYR A 1 296 ? 5.338 -8.552 -13.685 1.00 71.44 296 TYR A C 1
ATOM 2411 O O . TYR A 1 296 ? 4.971 -8.238 -12.551 1.00 71.44 296 TYR A O 1
ATOM 2419 N N . LEU A 1 297 ? 4.453 -8.872 -14.636 1.00 74.88 297 LEU A N 1
ATOM 2420 C CA . LEU A 1 297 ? 3.007 -8.782 -14.412 1.00 74.88 297 LEU A CA 1
ATOM 2421 C C . LEU A 1 297 ? 2.509 -9.761 -13.343 1.00 74.88 297 LEU A C 1
ATOM 2423 O O . LEU A 1 297 ? 1.585 -9.435 -12.598 1.00 74.88 297 LEU A O 1
ATOM 2427 N N . SER A 1 298 ? 3.109 -10.949 -13.250 1.00 75.38 298 SER A N 1
ATOM 2428 C CA . SER A 1 298 ? 2.753 -11.949 -12.234 1.00 75.38 298 SER A CA 1
ATOM 2429 C C . SER A 1 298 ? 3.105 -11.474 -10.826 1.00 75.38 298 SER A C 1
ATOM 2431 O O . SER A 1 298 ? 2.325 -11.652 -9.889 1.00 75.38 298 SER A O 1
ATOM 2433 N N . ILE A 1 299 ? 4.264 -10.839 -10.681 1.00 79.94 299 ILE A N 1
ATOM 2434 C CA . ILE A 1 299 ? 4.745 -10.262 -9.428 1.00 79.94 299 ILE A CA 1
ATOM 2435 C C . ILE A 1 299 ? 3.845 -9.103 -8.993 1.00 79.94 299 ILE A C 1
ATOM 2437 O O . ILE A 1 299 ? 3.375 -9.061 -7.854 1.00 79.94 299 ILE A O 1
ATOM 2441 N N . LEU A 1 300 ? 3.529 -8.209 -9.926 1.00 79.00 300 LEU A N 1
ATOM 2442 C CA . LEU A 1 300 ? 2.657 -7.070 -9.676 1.00 79.00 300 LEU A CA 1
ATOM 2443 C C . LEU A 1 300 ? 1.236 -7.536 -9.317 1.00 79.00 300 LEU A C 1
ATOM 2445 O O . LEU A 1 300 ? 0.616 -7.026 -8.386 1.00 79.00 300 LEU A O 1
ATOM 2449 N N . PHE A 1 301 ? 0.738 -8.595 -9.958 1.00 82.94 301 PHE A N 1
ATOM 2450 C CA . PHE A 1 301 ? -0.515 -9.239 -9.564 1.00 82.94 301 PHE A CA 1
ATOM 2451 C C . PHE A 1 301 ? -0.469 -9.776 -8.122 1.00 82.94 301 PHE A C 1
ATOM 2453 O O . PHE A 1 301 ? -1.376 -9.505 -7.328 1.00 82.94 301 PHE A O 1
ATOM 2460 N N . LEU A 1 302 ? 0.594 -10.498 -7.759 1.00 87.25 302 LEU A N 1
ATOM 2461 C CA . LEU A 1 302 ? 0.766 -11.100 -6.435 1.00 87.25 302 LEU A CA 1
ATOM 2462 C C . LEU A 1 302 ? 0.825 -10.054 -5.313 1.00 87.25 302 LEU A C 1
ATOM 2464 O O . LEU A 1 302 ? 0.164 -10.228 -4.289 1.00 87.25 302 LEU A O 1
ATOM 2468 N N . TRP A 1 303 ? 1.598 -8.981 -5.485 1.00 87.44 303 TRP A N 1
ATOM 2469 C CA . TRP A 1 303 ? 1.816 -7.990 -4.421 1.00 87.44 303 TRP A CA 1
ATOM 2470 C C . TRP A 1 303 ? 0.904 -6.788 -4.468 1.00 87.44 303 TRP A C 1
ATOM 2472 O O . TRP A 1 303 ? 0.863 -6.038 -3.496 1.00 87.44 303 TRP A O 1
ATOM 2482 N N . GLU A 1 304 ? 0.162 -6.594 -5.549 1.00 86.88 304 GLU A N 1
ATOM 2483 C CA . GLU A 1 304 ? -0.713 -5.438 -5.647 1.00 86.88 304 GLU A CA 1
ATOM 2484 C C . GLU A 1 304 ? -2.181 -5.798 -5.738 1.00 86.88 304 GLU A C 1
ATOM 2486 O O . GLU A 1 304 ? -2.997 -5.266 -4.985 1.00 86.88 304 GLU A O 1
ATOM 2491 N N . VAL A 1 305 ? -2.536 -6.739 -6.608 1.00 88.69 305 VAL A N 1
ATOM 2492 C CA . VAL A 1 305 ? -3.939 -7.098 -6.821 1.00 88.69 305 VAL A CA 1
ATOM 2493 C C . VAL A 1 305 ? -4.459 -7.902 -5.630 1.00 88.69 305 VAL A C 1
ATOM 2495 O O . VAL A 1 305 ? -5.516 -7.576 -5.088 1.00 88.69 305 VAL A O 1
ATOM 2498 N N . ILE A 1 306 ? -3.707 -8.903 -5.159 1.00 90.12 306 ILE A N 1
ATOM 2499 C CA . ILE A 1 306 ? -4.154 -9.787 -4.069 1.00 90.12 306 ILE A CA 1
ATOM 2500 C C . ILE A 1 306 ? -4.363 -9.037 -2.739 1.00 90.12 306 ILE A C 1
ATOM 2502 O O . ILE A 1 306 ? -5.451 -9.187 -2.167 1.00 90.12 306 ILE A O 1
ATOM 2506 N N . PRO A 1 307 ? -3.422 -8.206 -2.236 1.00 89.25 307 PRO A N 1
ATOM 2507 C CA . PRO A 1 307 ? -3.660 -7.413 -1.028 1.00 89.25 307 PRO A CA 1
ATOM 2508 C C . PRO A 1 307 ? -4.882 -6.506 -1.153 1.00 89.25 307 PRO A C 1
ATOM 2510 O O . PRO A 1 307 ? -5.714 -6.458 -0.248 1.00 89.25 307 PRO A O 1
ATOM 2513 N N . THR A 1 308 ? -5.038 -5.842 -2.299 1.00 90.44 308 THR A N 1
ATOM 2514 C CA . THR A 1 308 ? -6.140 -4.903 -2.531 1.00 90.44 308 THR A CA 1
ATOM 2515 C C . THR A 1 308 ? -7.490 -5.620 -2.546 1.00 90.44 308 THR A C 1
ATOM 2517 O O . THR A 1 308 ? -8.436 -5.189 -1.883 1.00 90.44 308 THR A O 1
ATOM 2520 N N . TYR A 1 309 ? -7.576 -6.781 -3.201 1.00 90.00 309 TYR A N 1
ATOM 2521 C CA . TYR A 1 309 ? -8.764 -7.636 -3.152 1.00 90.00 309 TYR A CA 1
ATOM 2522 C C . TYR A 1 309 ? -9.086 -8.109 -1.735 1.00 90.00 309 TYR A C 1
ATOM 2524 O O . TYR A 1 309 ? -10.247 -8.055 -1.320 1.00 90.00 309 TYR A O 1
ATOM 2532 N N . ALA A 1 310 ? -8.078 -8.550 -0.976 1.00 88.31 310 ALA A N 1
ATOM 2533 C CA . ALA A 1 310 ? -8.269 -8.982 0.404 1.00 88.31 310 ALA A CA 1
ATOM 2534 C C . ALA A 1 310 ? -8.887 -7.860 1.254 1.00 88.31 310 ALA A C 1
ATOM 2536 O O . ALA A 1 310 ? -9.807 -8.112 2.035 1.00 88.31 310 ALA A O 1
ATOM 2537 N N . ILE A 1 311 ? -8.433 -6.618 1.059 1.00 87.19 311 ILE A N 1
ATOM 2538 C CA . ILE A 1 311 ? -8.929 -5.438 1.776 1.00 87.19 311 ILE A CA 1
ATOM 2539 C C . ILE A 1 311 ? -10.381 -5.124 1.384 1.00 87.19 311 ILE A C 1
ATOM 2541 O O . ILE A 1 311 ? -11.220 -4.929 2.267 1.00 87.19 311 ILE A O 1
ATOM 2545 N N . VAL A 1 312 ? -10.718 -5.132 0.089 1.00 86.75 312 VAL A N 1
ATOM 2546 C CA . VAL A 1 312 ? -12.096 -4.885 -0.387 1.00 86.75 312 VAL A CA 1
ATOM 2547 C C . VAL A 1 312 ? -13.070 -5.952 0.115 1.00 86.75 312 VAL A C 1
ATOM 2549 O O . VAL A 1 312 ? -14.206 -5.638 0.473 1.00 86.75 312 VAL A O 1
ATOM 2552 N N . ILE A 1 313 ? -12.643 -7.215 0.171 1.00 83.94 313 ILE A N 1
ATOM 2553 C CA . ILE A 1 313 ? -13.456 -8.308 0.721 1.00 83.94 313 ILE A CA 1
ATOM 2554 C C . ILE A 1 313 ? -13.646 -8.126 2.230 1.00 83.94 313 ILE A C 1
ATOM 2556 O O . ILE A 1 313 ? -14.749 -8.345 2.736 1.00 83.94 313 ILE A O 1
ATOM 2560 N N . PHE A 1 314 ? -12.598 -7.707 2.943 1.00 81.00 314 PHE A N 1
ATOM 2561 C CA . PHE A 1 314 ? -12.646 -7.485 4.385 1.00 81.00 314 PHE A CA 1
ATOM 2562 C C . PHE A 1 314 ? -13.580 -6.324 4.773 1.00 81.00 314 PHE A C 1
ATOM 2564 O O . PHE A 1 314 ? -14.394 -6.479 5.681 1.00 81.00 314 PHE A O 1
ATOM 2571 N N . PHE A 1 315 ? -13.523 -5.196 4.057 1.00 75.50 315 PHE A N 1
ATOM 2572 C CA . PHE A 1 315 ? -14.366 -4.010 4.290 1.00 75.50 315 PHE A CA 1
ATOM 2573 C C . PHE A 1 315 ? -15.636 -3.962 3.441 1.00 75.50 315 PHE A C 1
ATOM 2575 O O . PHE A 1 315 ? -16.246 -2.899 3.295 1.00 75.50 315 PHE A O 1
ATOM 2582 N N . ARG A 1 316 ? -16.063 -5.090 2.871 1.00 78.62 316 ARG A N 1
ATOM 2583 C CA . ARG A 1 316 ? -17.259 -5.131 2.031 1.00 78.62 316 ARG A CA 1
ATOM 2584 C C . ARG A 1 316 ? -18.458 -4.552 2.784 1.00 78.62 316 ARG A C 1
ATOM 2586 O O . ARG A 1 316 ? -18.792 -5.001 3.881 1.00 78.62 316 ARG A O 1
ATOM 2593 N N . VAL A 1 317 ? -19.147 -3.594 2.158 1.00 61.09 317 VAL A N 1
ATOM 2594 C CA . VAL A 1 317 ? -20.435 -3.082 2.648 1.00 61.09 317 VAL A CA 1
ATOM 2595 C C . VAL A 1 317 ? -21.405 -4.263 2.745 1.00 61.09 317 VAL A C 1
ATOM 2597 O O . VAL A 1 317 ? -21.812 -4.839 1.733 1.00 61.09 317 VAL A O 1
ATOM 2600 N N . ALA A 1 318 ? -21.743 -4.669 3.967 1.00 57.44 318 ALA A N 1
ATOM 2601 C CA . ALA A 1 318 ? -22.745 -5.697 4.185 1.00 57.44 318 ALA A CA 1
ATOM 2602 C C . ALA A 1 318 ? -24.124 -5.123 3.841 1.00 57.44 318 ALA A C 1
ATOM 2604 O O . ALA A 1 318 ? -24.517 -4.078 4.359 1.00 57.44 318 ALA A O 1
ATOM 2605 N N . PHE A 1 319 ? -24.866 -5.821 2.980 1.00 46.06 319 PHE A N 1
ATOM 2606 C CA . PHE A 1 319 ? -26.256 -5.483 2.697 1.00 46.06 319 PHE A CA 1
ATOM 2607 C C . PHE A 1 319 ? -27.046 -5.507 4.019 1.00 46.06 319 PHE A C 1
ATOM 2609 O O . PHE A 1 319 ? -26.942 -6.497 4.756 1.00 46.06 319 PHE A O 1
ATOM 2616 N N . PRO A 1 320 ? -27.832 -4.471 4.356 1.00 40.84 320 PRO A N 1
ATOM 2617 C CA . PRO A 1 320 ? -28.576 -4.423 5.608 1.00 40.84 320 PRO A CA 1
ATOM 2618 C C . PRO A 1 320 ? -29.794 -5.359 5.551 1.00 40.84 320 PRO A C 1
ATOM 2620 O O . PRO A 1 320 ? -30.945 -4.931 5.519 1.00 40.84 320 PRO A O 1
ATOM 2623 N N . PHE A 1 321 ? -29.567 -6.675 5.579 1.00 39.31 321 PHE A N 1
ATOM 2624 C CA . PHE A 1 321 ? -30.647 -7.665 5.678 1.00 39.31 321 PHE A CA 1
ATOM 2625 C C . PHE A 1 321 ? -31.416 -7.533 7.009 1.00 39.31 321 PHE A C 1
ATOM 2627 O O . PHE A 1 321 ? -32.582 -7.912 7.124 1.00 39.31 321 PHE A O 1
ATOM 2634 N N . SER A 1 322 ? -30.788 -6.923 8.019 1.00 40.44 322 SER A N 1
ATOM 2635 C CA . SER A 1 322 ? -31.384 -6.596 9.316 1.00 40.44 322 SER A CA 1
ATOM 2636 C C . SER A 1 322 ? -32.407 -5.453 9.264 1.00 40.44 322 SER A C 1
ATOM 2638 O O . SER A 1 322 ? -33.244 -5.365 10.165 1.00 40.44 322 SER A O 1
ATOM 2640 N N . THR A 1 323 ? -32.404 -4.620 8.217 1.00 36.41 323 THR A N 1
ATOM 2641 C CA . THR A 1 323 ? -33.413 -3.563 8.027 1.00 36.41 323 THR A CA 1
ATOM 2642 C C . THR A 1 323 ? -34.651 -4.096 7.305 1.00 36.41 323 THR A C 1
ATOM 2644 O O . THR A 1 323 ? -35.767 -3.731 7.664 1.00 36.41 323 THR A O 1
ATOM 2647 N N . CYS A 1 324 ? -34.497 -5.056 6.385 1.00 31.11 324 CYS A N 1
ATOM 2648 C CA . CYS A 1 324 ? -35.632 -5.648 5.665 1.00 31.11 324 CYS A CA 1
ATOM 2649 C C . CYS A 1 324 ? -36.521 -6.541 6.560 1.00 31.11 324 CYS A C 1
ATOM 2651 O O . CYS A 1 324 ? -37.722 -6.638 6.338 1.00 31.11 324 CYS A O 1
ATOM 2653 N N . ARG A 1 325 ? -35.982 -7.119 7.648 1.00 30.81 325 ARG A N 1
ATOM 2654 C CA . ARG A 1 325 ? -36.791 -7.842 8.657 1.00 30.81 325 ARG A CA 1
ATOM 2655 C C . ARG A 1 325 ? -37.523 -6.913 9.641 1.00 30.81 325 ARG A C 1
ATOM 2657 O O . ARG A 1 325 ? -38.448 -7.350 10.317 1.00 30.81 325 ARG A O 1
ATOM 2664 N N . LYS A 1 326 ? -37.125 -5.639 9.739 1.00 35.59 326 LYS A N 1
ATOM 2665 C CA . LYS A 1 326 ? -37.757 -4.647 10.630 1.00 35.59 326 LYS A CA 1
ATOM 2666 C C . LYS A 1 326 ? -38.861 -3.827 9.958 1.00 35.59 326 LYS A C 1
ATOM 2668 O O . LYS A 1 326 ? -39.549 -3.087 10.653 1.00 35.59 326 LYS A O 1
ATOM 2673 N N . LEU A 1 327 ? -39.072 -3.991 8.653 1.00 36.31 327 LEU A N 1
ATOM 2674 C CA . LEU A 1 327 ? -40.223 -3.445 7.935 1.00 36.31 327 LEU A CA 1
ATOM 2675 C C . LEU A 1 327 ? -41.252 -4.553 7.653 1.00 36.31 327 LEU A C 1
ATOM 2677 O O . LEU A 1 327 ? -41.535 -4.891 6.512 1.00 36.31 327 LEU A O 1
ATOM 2681 N N . SER A 1 328 ? -41.841 -5.108 8.713 1.00 29.94 328 SER A N 1
ATOM 2682 C CA . SER A 1 328 ? -43.229 -5.582 8.640 1.00 29.94 328 SER A CA 1
ATOM 2683 C C . SER A 1 328 ? -44.055 -4.715 9.598 1.00 29.94 328 SER A C 1
ATOM 2685 O O . SER A 1 328 ? -43.578 -4.415 10.699 1.00 29.94 328 SER A O 1
ATOM 2687 N N . PRO A 1 329 ? -45.240 -4.223 9.202 1.00 43.47 329 PRO A N 1
ATOM 2688 C CA . PRO A 1 329 ? -45.880 -3.106 9.880 1.00 43.47 329 PRO A CA 1
ATOM 2689 C C . PRO A 1 329 ? -46.781 -3.569 11.030 1.00 43.47 329 PRO A C 1
ATOM 2691 O O . PRO A 1 329 ? -47.894 -3.086 11.151 1.00 43.47 329 PRO A O 1
ATOM 2694 N N . VAL A 1 330 ? -46.362 -4.505 11.884 1.00 41.09 330 VAL A N 1
ATOM 2695 C CA . VAL A 1 330 ? -47.182 -4.930 13.033 1.00 41.09 330 VAL A CA 1
ATOM 2696 C C . VAL A 1 330 ? -46.274 -5.385 14.171 1.00 41.09 330 VAL A C 1
ATOM 2698 O O . VAL A 1 330 ? -45.851 -6.525 14.203 1.00 41.09 330 VAL A O 1
ATOM 2701 N N . PHE A 1 331 ? -45.904 -4.463 15.059 1.00 38.25 331 PHE A N 1
ATOM 2702 C CA . PHE A 1 331 ? -45.855 -4.628 16.526 1.00 38.25 331 PHE A CA 1
ATOM 2703 C C . PHE A 1 331 ? -45.269 -3.343 17.134 1.00 38.25 331 PHE A C 1
ATOM 2705 O O . PHE A 1 331 ? -44.208 -3.293 17.758 1.00 38.25 331 PHE A O 1
ATOM 2712 N N . LYS A 1 332 ? -46.024 -2.254 16.935 1.00 41.03 332 LYS A N 1
ATOM 2713 C CA . LYS A 1 332 ? -46.033 -1.114 17.853 1.00 41.03 332 LYS A CA 1
ATOM 2714 C C . LYS A 1 332 ? -46.286 -1.651 19.266 1.00 41.03 332 LYS A C 1
ATOM 2716 O O . LYS A 1 332 ? -47.197 -2.454 19.436 1.00 41.03 332 LYS A O 1
ATOM 2721 N N . THR A 1 333 ? -45.498 -1.172 20.235 1.00 38.12 333 THR A N 1
ATOM 2722 C CA . THR A 1 333 ? -45.830 -0.878 21.657 1.00 38.12 333 THR A CA 1
ATOM 2723 C C . THR A 1 333 ? -44.813 -1.328 22.711 1.00 38.12 333 THR A C 1
ATOM 2725 O O . THR A 1 333 ? -44.859 -0.789 23.811 1.00 38.12 333 THR A O 1
ATOM 2728 N N . LYS A 1 334 ? -43.822 -2.191 22.423 1.00 33.50 334 LYS A N 1
ATOM 2729 C CA . LYS A 1 334 ? -42.870 -2.636 23.478 1.00 33.50 334 LYS A CA 1
ATOM 2730 C C . LYS A 1 334 ? -41.404 -2.228 23.301 1.00 33.50 334 LYS A C 1
ATOM 2732 O O . LYS A 1 334 ? -40.628 -2.328 24.244 1.00 33.50 334 LYS A O 1
ATOM 2737 N N . GLN A 1 335 ? -41.032 -1.696 22.136 1.00 35.31 335 GLN A N 1
ATOM 2738 C CA . GLN A 1 335 ? -39.656 -1.274 21.828 1.00 35.31 335 GLN A CA 1
ATOM 2739 C C . GLN A 1 335 ? -39.452 0.251 21.875 1.00 35.31 335 GLN A C 1
ATOM 2741 O O . GLN A 1 335 ? -38.397 0.759 21.509 1.00 35.31 335 GLN A O 1
ATOM 2746 N N . GLN A 1 336 ? -40.457 0.994 22.342 1.00 35.06 336 GLN A N 1
ATOM 2747 C CA . GLN A 1 336 ? -40.364 2.447 22.499 1.00 35.06 336 GLN A CA 1
ATOM 2748 C C . GLN A 1 336 ? -39.781 2.838 23.871 1.00 35.06 336 GLN A C 1
ATOM 2750 O O . GLN A 1 336 ? -39.166 3.892 23.987 1.00 35.06 336 GLN A O 1
ATOM 2755 N N . SER A 1 337 ? -39.845 1.954 24.880 1.00 35.25 337 SER A N 1
ATOM 2756 C CA . SER A 1 337 ? -39.289 2.211 26.220 1.00 35.25 337 SER A CA 1
ATOM 2757 C C . SER A 1 337 ? -37.794 1.881 26.356 1.00 35.25 337 SER A C 1
ATOM 2759 O O . SER A 1 337 ? -37.089 2.515 27.140 1.00 35.25 337 SER A O 1
ATOM 2761 N N . SER A 1 338 ? -37.269 0.930 25.578 1.00 40.31 338 SER A N 1
ATOM 2762 C CA . SER A 1 338 ? -35.850 0.541 25.612 1.00 40.31 338 SER A CA 1
ATOM 2763 C C . SER A 1 338 ? -34.966 1.424 24.725 1.00 40.31 338 SER A C 1
ATOM 2765 O O . SER A 1 338 ? -33.839 1.736 25.109 1.00 40.31 338 SER A O 1
ATOM 2767 N N . LEU A 1 339 ? -35.484 1.911 23.592 1.00 39.88 339 LEU A N 1
ATOM 2768 C CA . LEU A 1 339 ? -34.774 2.863 22.728 1.00 39.88 339 LEU A CA 1
ATOM 2769 C C . LEU A 1 339 ? -34.727 4.277 23.316 1.00 39.88 339 LEU A C 1
ATOM 2771 O O . LEU A 1 339 ? -33.700 4.936 23.184 1.00 39.88 339 LEU A O 1
ATOM 2775 N N . GLN A 1 340 ? -35.764 4.714 24.041 1.00 39.75 340 GLN A N 1
ATOM 2776 C CA . GLN A 1 340 ? -35.700 5.975 24.787 1.00 39.75 340 GLN A CA 1
ATOM 2777 C C . GLN A 1 340 ? -34.652 5.927 25.908 1.00 39.75 340 GLN A C 1
ATOM 2779 O O . GLN A 1 340 ? -33.954 6.915 26.103 1.00 39.75 340 GLN A O 1
ATOM 2784 N N . ARG A 1 341 ? -34.439 4.776 26.571 1.00 38.34 341 ARG A N 1
ATOM 2785 C CA . ARG A 1 341 ? -33.343 4.607 27.551 1.00 38.34 341 ARG A CA 1
ATOM 2786 C C . ARG A 1 341 ? -31.953 4.589 26.906 1.00 38.34 341 ARG A C 1
ATOM 2788 O O . ARG A 1 341 ? -31.023 5.146 27.478 1.00 38.34 341 ARG A O 1
ATOM 2795 N N . LEU A 1 342 ? -31.809 4.006 25.714 1.00 43.03 342 LEU A N 1
ATOM 2796 C CA . LEU A 1 342 ? -30.539 3.987 24.972 1.00 43.03 342 LEU A CA 1
ATOM 2797 C C . LEU A 1 342 ? -30.180 5.353 24.364 1.00 43.03 342 LEU A C 1
ATOM 2799 O O . LEU A 1 342 ? -29.009 5.719 24.370 1.00 43.03 342 LEU A O 1
ATOM 2803 N N . PHE A 1 343 ? -31.166 6.140 23.922 1.00 39.31 343 PHE A N 1
ATOM 2804 C CA . PHE A 1 343 ? -30.933 7.515 23.462 1.00 39.31 343 PHE A CA 1
ATOM 2805 C C . PHE A 1 343 ? -30.720 8.506 24.617 1.00 39.31 343 PHE A C 1
ATOM 2807 O O . PHE A 1 343 ? -29.857 9.372 24.499 1.00 39.31 343 PHE A O 1
ATOM 2814 N N . TYR A 1 344 ? -31.394 8.348 25.766 1.00 34.28 344 TYR A N 1
ATOM 2815 C CA . TYR A 1 344 ? -31.110 9.172 26.955 1.00 34.28 344 TYR A CA 1
ATOM 2816 C C . TYR A 1 344 ? -29.718 8.902 27.556 1.00 34.28 344 TYR A C 1
ATOM 2818 O O . TYR A 1 344 ? -29.070 9.831 28.037 1.00 34.28 344 TYR A O 1
ATOM 2826 N N . LEU A 1 345 ? -29.214 7.662 27.485 1.00 37.81 345 LEU A N 1
ATOM 2827 C CA . LEU A 1 345 ? -27.841 7.330 27.899 1.00 37.81 345 LEU A CA 1
ATOM 2828 C C . LEU A 1 345 ? -26.776 7.790 26.890 1.00 37.81 345 LEU A C 1
ATOM 2830 O O . LEU A 1 345 ? -25.639 8.034 27.284 1.00 37.81 345 LEU A O 1
ATOM 2834 N N . ALA A 1 346 ? -27.136 7.947 25.613 1.00 40.03 346 ALA A N 1
ATOM 2835 C CA . ALA A 1 346 ? -26.248 8.484 24.581 1.00 40.03 346 ALA A CA 1
ATOM 2836 C C . ALA A 1 346 ? -26.183 10.027 24.568 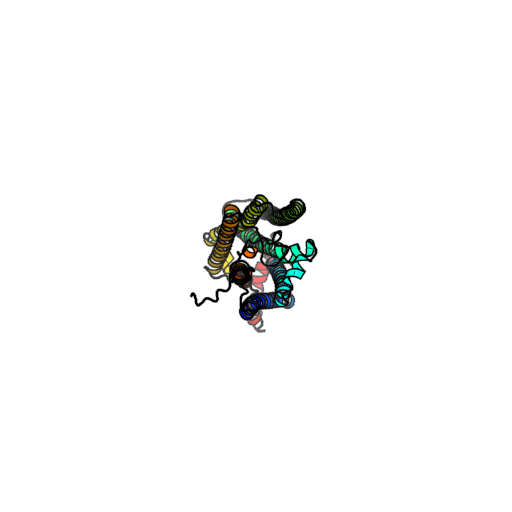1.00 40.03 346 ALA A C 1
ATOM 2838 O O . ALA A 1 346 ? -25.222 10.580 24.046 1.00 40.03 346 ALA A O 1
ATOM 2839 N N . ALA A 1 347 ? -27.164 10.722 25.158 1.00 33.75 347 ALA A N 1
ATOM 2840 C CA . ALA A 1 347 ? -27.245 12.188 25.187 1.00 33.75 347 ALA A CA 1
ATOM 2841 C C . ALA A 1 347 ? -26.790 12.835 26.517 1.00 33.75 347 ALA A C 1
ATOM 2843 O O . ALA A 1 347 ? -26.778 14.056 26.630 1.00 33.75 347 ALA A O 1
ATOM 2844 N N . THR A 1 348 ? -26.404 12.043 27.526 1.00 29.08 348 THR A N 1
ATOM 2845 C CA . THR A 1 348 ? -25.953 12.538 28.849 1.00 29.08 348 THR A CA 1
ATOM 2846 C C . THR A 1 348 ? -24.455 12.370 29.111 1.00 29.08 348 THR A C 1
ATOM 2848 O O . THR A 1 348 ? -23.985 12.624 30.218 1.00 29.08 348 THR A O 1
ATOM 2851 N N . ARG A 1 349 ? -23.664 12.002 28.100 1.00 32.66 349 ARG A N 1
ATOM 2852 C CA . ARG A 1 349 ? -22.199 12.056 28.180 1.00 32.66 349 ARG A CA 1
ATOM 2853 C C . ARG A 1 349 ? -21.652 12.778 26.955 1.00 32.66 349 ARG A C 1
ATOM 2855 O O . ARG A 1 349 ? -21.363 12.144 25.945 1.00 32.66 349 ARG A O 1
ATOM 2862 N N . TYR A 1 350 ? -21.623 14.106 27.080 1.00 39.47 350 TYR A N 1
ATOM 2863 C CA . TYR A 1 350 ? -20.842 15.028 26.255 1.00 39.47 350 TYR A CA 1
ATOM 2864 C C . TYR A 1 350 ? -19.391 14.564 26.091 1.00 39.47 350 TYR A C 1
ATOM 2866 O O . TYR A 1 350 ? -18.836 14.015 27.076 1.00 39.47 350 TYR A O 1
#

Foldseek 3Di:
DDDDDDDDDPDDPPPPPLQADDVVLLCVLLVVLLVLLVVLLVQLVVLLVVCVVVVPDCPDLLNVLSVLSNLLSVLQNVVSVCSVVVVLVVLLVDDLVNVLSNAVVSLLSVLLNLLSLLLVLVLVLVVLVVVVCVVPDDDDRPVVSVVVNVVSVVVSVVLSVVLVCLLVVLLVQQVVQLVVDPVSAGPLVSLLVLLCVNLVSVLVSLVSSLVSLVSLLVDPSSQVVCVVVVHDSCLSNVLSVLLNVLSVVQSVVQNVLSVVCVVVVDRQDFDSRNSSSSHSGSLRRQDSDNCSSSSSSVNCCSNNSVNSVSSCVVSPDDDPPVVVVVPDPDDPDDVPVVVVVVVVVVPPRD

Organism: Geodia barretti (NCBI:txid519541)

Secondary structure (DSSP, 8-state):
-------------------PPPHHHHHHHHHHHHHHHHHHHHHHHHHHHHHHHTT--SSSHHHHHHHHHHHHHHHHHHHHHHHHTTTHHHHHHS-HHHHIIIIIHHHHHHHHHHHHHHHHHHHHHHHHHHHHHHTT--S-HHHHHHHHHHHHHHHHHHHHHHHHHHHHHHHHHHHHHHHH-TT----HHHHHHHHHHHHHHHHHHHHHHHHHHHHHHHSHHHHHHHHHTT--TTHHHHHHHHHHHHHHHHHHHHHHHHHHHHHHT-----SS-TTGGG-SSGGGG--S-TTHHHHHHHHHIIIIIHHHHHHHHHT-----HHHHTT--S---SSSHHHHHHHHHHHSS--